Protein AF-A0A0H2R480-F1 (afdb_monomer)

Sequence (232 aa):
MHEMMCAPLFTSFLRMSTKYDFAAVRHDAVAYLAQVFPGQLDAFRERDGRDFFAGYSSKLGDDFRLLAAARLHGATFSLPALFYMCARRTPEEIATFGARFLSNEDVRIALEGRKAAASFIERLRLHPRAPGYANHTRKVQCVAPSCPNFSRGQTYLSCVYDASQKRALRGPLEQTMKSPTFVHQETEELKTYCPIHREDAIRQNADDAKAFWQALPSFFQLPDWKNLESGV

pLDDT: mean 78.43, std 19.52, range [37.53, 98.12]

Radius of gyration: 20.1 Å; Cα contacts (8 Å, |Δi|>4): 232; chains: 1; bounding box: 55×33×61 Å

Structure (mmCIF, N/CA/C/O backbone):
data_AF-A0A0H2R480-F1
#
_entry.id   AF-A0A0H2R480-F1
#
loop_
_atom_site.group_PDB
_atom_site.id
_atom_site.type_symbol
_atom_site.label_atom_id
_atom_site.label_alt_id
_atom_site.label_comp_id
_atom_site.label_asym_id
_atom_site.label_entity_id
_atom_site.label_seq_id
_atom_site.pdbx_PDB_ins_code
_atom_site.Cartn_x
_atom_site.Cartn_y
_atom_site.Cartn_z
_atom_site.occupancy
_atom_site.B_iso_or_equiv
_atom_site.auth_seq_id
_atom_site.auth_comp_id
_atom_site.auth_asym_id
_atom_site.auth_atom_id
_atom_site.pdbx_PDB_model_num
ATOM 1 N N . MET A 1 1 ? -28.983 -2.860 -6.116 1.00 45.19 1 MET A N 1
ATOM 2 C CA . MET A 1 1 ? -28.036 -1.734 -5.990 1.00 45.19 1 MET A CA 1
ATOM 3 C C . MET A 1 1 ? -27.772 -1.565 -4.504 1.00 45.19 1 MET A C 1
ATOM 5 O O . MET A 1 1 ? -28.647 -1.066 -3.814 1.00 45.19 1 MET A O 1
ATOM 9 N N . HIS A 1 2 ? -26.663 -2.096 -3.985 1.00 57.44 2 HIS A N 1
ATOM 10 C CA . HIS A 1 2 ? -26.243 -1.748 -2.626 1.00 57.44 2 HIS A CA 1
ATOM 11 C C . HIS A 1 2 ? -25.643 -0.345 -2.690 1.00 57.44 2 HIS A C 1
ATOM 13 O O . HIS A 1 2 ? -24.766 -0.092 -3.513 1.00 57.44 2 HIS A O 1
ATOM 19 N N . GLU A 1 3 ? -26.174 0.578 -1.893 1.00 72.69 3 GLU A N 1
ATOM 20 C CA . GLU A 1 3 ? -25.638 1.932 -1.792 1.00 72.69 3 GLU A CA 1
ATOM 21 C C . GLU A 1 3 ? -24.200 1.851 -1.268 1.00 72.69 3 GLU A C 1
ATOM 23 O O . GLU A 1 3 ? -23.928 1.229 -0.239 1.00 72.69 3 GLU A O 1
ATOM 28 N N . MET A 1 4 ? -23.256 2.409 -2.024 1.00 79.12 4 MET A N 1
ATOM 29 C CA . MET A 1 4 ? -21.841 2.333 -1.681 1.00 79.12 4 MET A CA 1
ATOM 30 C C . MET A 1 4 ? -21.571 3.221 -0.468 1.00 79.12 4 MET A C 1
ATOM 32 O O . MET A 1 4 ? -21.815 4.426 -0.485 1.00 79.12 4 MET A O 1
ATOM 36 N N . MET A 1 5 ? -21.027 2.640 0.592 1.00 85.38 5 MET A N 1
ATOM 37 C CA . MET A 1 5 ? -20.666 3.379 1.798 1.00 85.38 5 MET A CA 1
ATOM 38 C C . MET A 1 5 ? -19.427 4.245 1.539 1.00 85.38 5 MET A C 1
ATOM 40 O O . MET A 1 5 ? -18.493 3.796 0.888 1.00 85.38 5 MET A O 1
ATOM 44 N N . CYS A 1 6 ? -19.365 5.484 2.031 1.00 89.12 6 CYS A N 1
ATOM 45 C CA . CYS A 1 6 ? -18.139 6.287 1.931 1.00 89.12 6 CYS A CA 1
ATOM 46 C C . CYS A 1 6 ? -17.149 5.936 3.058 1.00 89.12 6 CYS A C 1
ATOM 48 O O . CYS A 1 6 ? -17.550 5.468 4.126 1.00 89.12 6 CYS A O 1
ATOM 50 N N . ALA A 1 7 ? -15.850 6.186 2.862 1.00 88.38 7 ALA A N 1
ATOM 51 C CA . ALA A 1 7 ? -14.825 5.838 3.855 1.00 88.38 7 ALA A CA 1
ATOM 52 C C . ALA A 1 7 ? -15.078 6.456 5.257 1.00 88.38 7 ALA A C 1
ATOM 54 O O . ALA A 1 7 ? -14.955 5.739 6.253 1.00 88.38 7 ALA A O 1
ATOM 55 N N . PRO A 1 8 ? -15.506 7.731 5.397 1.00 89.69 8 PRO A N 1
ATOM 56 C CA . PRO A 1 8 ? -15.881 8.288 6.701 1.00 89.69 8 PRO A CA 1
ATOM 57 C C . PRO A 1 8 ? -17.030 7.546 7.394 1.00 89.69 8 PRO A C 1
ATOM 59 O O . PRO A 1 8 ? -16.952 7.293 8.599 1.00 89.69 8 PRO A O 1
ATOM 62 N N . LEU A 1 9 ? -18.072 7.161 6.649 1.00 90.62 9 LEU A N 1
ATOM 63 C CA . LEU A 1 9 ? -19.180 6.374 7.193 1.00 90.62 9 LEU A CA 1
ATOM 64 C C . LEU A 1 9 ? -18.696 4.992 7.625 1.00 90.62 9 LEU A C 1
ATOM 66 O O . LEU A 1 9 ? -18.996 4.577 8.739 1.00 90.62 9 LEU A O 1
ATOM 70 N N . PHE A 1 10 ? -17.860 4.342 6.815 1.00 92.75 10 PHE A N 1
ATOM 71 C CA . PHE A 1 10 ? -17.275 3.045 7.143 1.00 92.75 10 PHE A CA 1
ATOM 72 C C . PHE A 1 10 ? -16.448 3.078 8.434 1.00 92.75 10 PHE A C 1
ATOM 74 O O . PHE A 1 10 ? -16.655 2.262 9.330 1.00 92.75 10 PHE A O 1
ATOM 81 N N . THR A 1 11 ? -15.559 4.066 8.589 1.00 92.44 11 THR A N 1
ATOM 82 C CA . THR A 1 11 ? -14.781 4.216 9.834 1.00 92.44 11 THR A CA 1
ATOM 83 C C . THR A 1 11 ? -15.667 4.514 11.048 1.00 92.44 11 THR A C 1
ATOM 85 O O . THR A 1 11 ? -15.410 4.007 12.141 1.00 92.44 11 THR A O 1
ATOM 88 N N . SER A 1 12 ? -16.740 5.292 10.868 1.00 92.56 12 SER A N 1
ATOM 89 C CA . SER A 1 12 ? -17.704 5.579 11.938 1.00 92.56 12 SER A CA 1
ATOM 90 C C . SER A 1 12 ? -18.477 4.323 12.334 1.00 92.56 12 SER A C 1
ATOM 92 O O . SER A 1 12 ? -18.646 4.053 13.521 1.00 92.56 12 SER A O 1
ATOM 94 N N . PHE A 1 13 ? -18.893 3.531 11.349 1.00 92.19 13 PHE A N 1
ATOM 95 C CA . PHE A 1 13 ? -19.589 2.265 11.533 1.00 92.19 13 PHE A CA 1
ATOM 96 C C . PHE A 1 13 ? -18.735 1.261 12.313 1.00 92.19 13 PHE A C 1
ATOM 98 O O . PHE A 1 13 ? -19.178 0.744 13.339 1.00 92.19 13 PHE A O 1
ATOM 105 N N . LEU A 1 14 ? -17.470 1.086 11.917 1.00 92.94 14 LEU A N 1
ATOM 106 C CA . LEU A 1 14 ? -16.496 0.275 12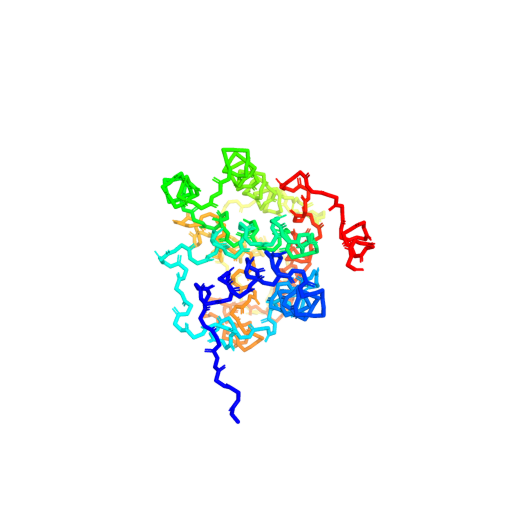.647 1.00 92.94 14 LEU A CA 1
ATOM 107 C C . LEU A 1 14 ? -16.331 0.746 14.101 1.00 92.94 14 LEU A C 1
ATOM 109 O O . LEU A 1 14 ? -16.493 -0.040 15.036 1.00 92.94 14 LEU A O 1
ATOM 113 N N . ARG A 1 15 ? -16.126 2.050 14.319 1.00 92.94 15 ARG A N 1
ATOM 114 C CA . ARG A 1 15 ? -15.991 2.617 15.669 1.00 92.94 15 ARG A CA 1
ATOM 115 C C . ARG A 1 15 ? -17.225 2.360 16.538 1.00 92.94 15 ARG A C 1
ATOM 117 O O . ARG A 1 15 ? -17.082 2.013 17.710 1.00 92.94 15 ARG A O 1
ATOM 124 N N . MET A 1 16 ? -18.423 2.526 15.981 1.00 94.31 16 MET A N 1
ATOM 125 C CA . MET A 1 16 ? -19.680 2.263 16.685 1.00 94.31 16 MET A CA 1
ATOM 126 C C . MET A 1 16 ? -19.825 0.773 17.002 1.00 94.31 16 MET A C 1
ATOM 128 O O . MET A 1 16 ? -20.096 0.421 18.145 1.00 94.31 16 MET A O 1
ATOM 132 N N . SER A 1 17 ? -19.556 -0.112 16.044 1.00 95.38 17 SER A N 1
ATOM 133 C CA . SER A 1 17 ? -19.622 -1.561 16.268 1.00 95.38 17 SER A CA 1
ATOM 134 C C . SER A 1 17 ? -18.627 -2.063 17.326 1.00 95.38 17 SER A C 1
ATOM 136 O O . SER A 1 17 ? -18.921 -3.017 18.040 1.00 95.38 17 SER A O 1
ATOM 138 N N . THR A 1 18 ? -17.482 -1.398 17.518 1.00 92.94 18 THR A N 1
ATOM 139 C CA . THR A 1 18 ? -16.611 -1.642 18.682 1.00 92.94 18 THR A CA 1
ATOM 140 C C . THR A 1 18 ? -17.190 -1.066 19.965 1.00 92.94 18 THR A C 1
ATOM 142 O O . THR A 1 18 ? -17.230 -1.767 20.970 1.00 92.94 18 THR A O 1
ATOM 145 N N . LYS A 1 19 ? -17.665 0.184 19.949 1.00 94.69 19 LYS A N 1
ATOM 146 C CA . LYS A 1 19 ? -18.195 0.851 21.148 1.00 94.69 19 LYS A CA 1
ATOM 147 C C . LYS A 1 19 ? -19.392 0.114 21.765 1.00 94.69 19 LYS A C 1
ATOM 149 O O . LYS A 1 19 ? -19.506 0.090 22.984 1.00 94.69 19 LYS A O 1
ATOM 154 N N . TYR A 1 20 ? -20.274 -0.443 20.937 1.00 96.88 20 TYR A N 1
ATOM 155 C CA . TYR A 1 20 ? -21.497 -1.138 21.367 1.00 96.88 20 TYR A CA 1
ATOM 156 C C . TYR A 1 20 ? -21.377 -2.668 21.332 1.00 96.88 20 TYR A C 1
ATOM 158 O O . TYR A 1 20 ? -22.376 -3.365 21.449 1.00 96.88 20 TYR A O 1
ATOM 166 N N . ASP A 1 21 ? -20.161 -3.176 21.147 1.00 95.06 21 ASP A N 1
ATOM 167 C CA . ASP A 1 21 ? -19.836 -4.597 21.043 1.00 95.06 21 ASP A CA 1
ATOM 168 C C . ASP A 1 21 ? -20.667 -5.420 20.032 1.00 95.06 21 ASP A C 1
ATOM 170 O O . ASP A 1 21 ? -21.058 -6.562 20.260 1.00 95.06 21 ASP A O 1
ATOM 174 N N . PHE A 1 22 ? -20.899 -4.863 18.846 1.00 96.69 22 PHE A N 1
ATOM 175 C CA . PHE A 1 22 ? -21.514 -5.591 17.737 1.00 96.69 22 PHE A CA 1
ATOM 176 C C . PHE A 1 22 ? -20.465 -6.398 16.965 1.00 96.69 22 PHE A C 1
ATOM 178 O O . PHE A 1 22 ? -19.993 -5.987 15.904 1.00 96.69 22 PHE A O 1
ATOM 185 N N . ALA A 1 23 ? -20.090 -7.557 17.510 1.00 94.75 23 ALA A N 1
ATOM 186 C CA . ALA A 1 23 ? -19.038 -8.414 16.958 1.00 94.75 23 ALA A CA 1
ATOM 187 C C . ALA A 1 23 ? -19.285 -8.846 15.501 1.00 94.75 23 ALA A C 1
ATOM 189 O O . ALA A 1 23 ? -18.372 -8.736 14.686 1.00 94.75 23 ALA A O 1
ATOM 190 N N . ALA A 1 24 ? -20.511 -9.254 15.154 1.00 94.81 24 ALA A N 1
ATOM 191 C CA . ALA A 1 24 ? -20.865 -9.644 13.783 1.00 94.81 24 ALA A CA 1
ATOM 192 C C . ALA A 1 24 ? -20.625 -8.500 12.783 1.00 94.81 24 ALA A C 1
ATOM 194 O O . ALA A 1 24 ? -20.010 -8.681 11.741 1.00 94.81 24 ALA A O 1
ATOM 195 N N . VAL A 1 25 ? -21.011 -7.283 13.167 1.00 92.94 25 VAL A N 1
ATOM 196 C CA . VAL A 1 25 ? -20.835 -6.085 12.344 1.00 92.94 25 VAL A CA 1
ATOM 197 C C . VAL A 1 25 ? -19.356 -5.743 12.144 1.00 92.94 25 VAL A C 1
ATOM 199 O O . VAL A 1 25 ? -18.944 -5.383 11.040 1.00 92.94 25 VAL A O 1
ATOM 202 N N . ARG A 1 26 ? -18.540 -5.865 13.201 1.00 94.31 26 ARG A N 1
ATOM 203 C CA . ARG A 1 26 ? -17.084 -5.687 13.090 1.00 94.31 26 ARG A CA 1
ATOM 204 C C . ARG A 1 26 ? -16.473 -6.705 12.146 1.00 94.31 26 ARG A C 1
ATOM 206 O O . ARG A 1 26 ? -15.671 -6.321 11.302 1.00 94.31 26 ARG A O 1
ATOM 213 N N . HIS A 1 27 ? -16.848 -7.971 12.299 1.00 93.94 27 HIS A N 1
ATOM 214 C CA . HIS A 1 27 ? -16.364 -9.057 11.460 1.00 93.94 27 HIS A CA 1
ATOM 215 C C . HIS A 1 27 ? -16.679 -8.787 9.983 1.00 93.94 27 HIS A C 1
ATOM 217 O O . HIS A 1 27 ? -15.772 -8.813 9.156 1.00 93.94 27 HIS A O 1
ATOM 223 N N . ASP A 1 28 ? -17.917 -8.408 9.661 1.00 93.62 28 ASP A N 1
ATOM 224 C CA . ASP A 1 28 ? -18.322 -8.097 8.285 1.00 93.62 28 ASP A CA 1
ATOM 225 C C . ASP A 1 28 ? -17.557 -6.899 7.711 1.00 93.62 28 ASP A C 1
ATOM 227 O O . ASP A 1 28 ? -17.142 -6.907 6.553 1.00 93.62 28 ASP A O 1
ATOM 231 N N . ALA A 1 29 ? -17.308 -5.872 8.525 1.00 92.56 29 ALA A N 1
ATOM 232 C CA . ALA A 1 29 ? -16.524 -4.718 8.107 1.00 92.56 29 ALA A CA 1
ATOM 233 C C . ALA A 1 29 ? -15.034 -5.059 7.894 1.00 92.56 29 ALA A C 1
ATOM 235 O O . ALA A 1 29 ? -14.428 -4.584 6.933 1.00 92.56 29 ALA A O 1
ATOM 236 N N . VAL A 1 30 ? -14.435 -5.897 8.744 1.00 93.56 30 VAL A N 1
ATOM 237 C CA . VAL A 1 30 ? -13.059 -6.392 8.558 1.00 93.56 30 VAL A CA 1
ATOM 238 C C . VAL A 1 30 ? -12.964 -7.265 7.305 1.00 93.56 30 VAL A C 1
ATOM 240 O O . VAL A 1 30 ? -12.063 -7.062 6.491 1.00 93.56 30 VAL A O 1
ATOM 243 N N . ALA A 1 31 ? -13.924 -8.168 7.094 1.00 92.75 31 ALA A N 1
ATOM 244 C CA . ALA A 1 31 ? -14.013 -8.981 5.885 1.00 92.75 31 ALA A CA 1
ATOM 245 C C . ALA A 1 31 ? -14.163 -8.107 4.630 1.00 92.75 31 ALA A C 1
ATOM 247 O O . ALA A 1 31 ? -13.497 -8.350 3.622 1.00 92.75 31 ALA A O 1
ATOM 248 N N . TYR A 1 32 ? -14.962 -7.037 4.704 1.00 92.31 32 TYR A N 1
ATOM 249 C CA . TYR A 1 32 ? -15.070 -6.056 3.629 1.00 92.31 32 TYR A CA 1
ATOM 250 C C . TYR A 1 32 ? -13.720 -5.391 3.336 1.00 92.31 32 TYR A C 1
ATOM 252 O O . TYR A 1 32 ? -13.291 -5.362 2.186 1.00 92.31 32 TYR A O 1
ATOM 260 N N . LEU A 1 33 ? -12.986 -4.927 4.355 1.00 92.88 33 LEU A N 1
ATOM 261 C CA . LEU A 1 33 ? -11.634 -4.386 4.157 1.00 92.88 33 LEU A CA 1
ATOM 262 C C . LEU A 1 33 ? -10.684 -5.394 3.509 1.00 92.88 33 LEU A C 1
ATOM 264 O O . LEU A 1 33 ? -9.902 -4.990 2.654 1.00 92.88 33 LEU A O 1
ATOM 268 N N . ALA A 1 34 ? -10.756 -6.676 3.870 1.00 92.94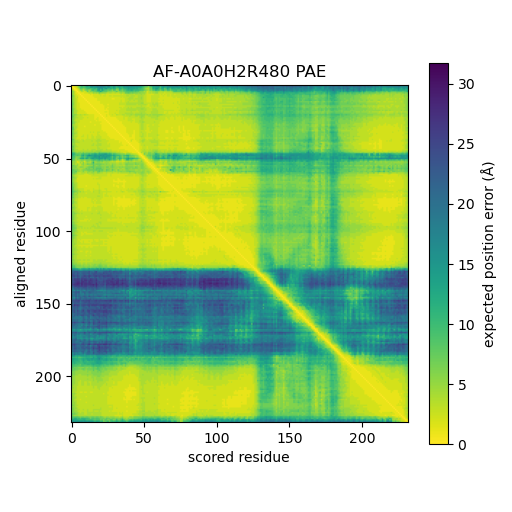 34 ALA A N 1
ATOM 269 C CA . ALA A 1 34 ? -9.933 -7.722 3.267 1.00 92.94 34 ALA A CA 1
ATOM 270 C C . ALA A 1 34 ? -10.268 -7.952 1.784 1.00 92.94 34 ALA A C 1
ATOM 272 O O . ALA A 1 34 ? -9.364 -8.198 0.989 1.00 92.94 34 ALA A O 1
ATOM 273 N N . GLN A 1 35 ? -11.536 -7.807 1.389 1.00 91.56 35 GLN A N 1
ATOM 274 C CA . GLN A 1 35 ? -11.941 -7.840 -0.021 1.00 91.56 35 GLN A CA 1
ATOM 275 C C . GLN A 1 35 ? -11.439 -6.612 -0.783 1.00 91.56 35 GLN A C 1
ATOM 277 O O . GLN A 1 35 ? -10.957 -6.735 -1.908 1.00 91.56 35 GLN A O 1
ATOM 282 N N . VAL A 1 36 ? -11.515 -5.424 -0.171 1.00 91.31 36 VAL A N 1
ATOM 283 C CA . VAL A 1 36 ? -11.017 -4.193 -0.796 1.00 91.31 36 VAL A CA 1
ATOM 284 C C . VAL A 1 36 ? -9.492 -4.203 -0.869 1.00 91.31 36 VAL A C 1
ATOM 286 O O . VAL A 1 36 ? -8.926 -3.784 -1.869 1.00 91.31 36 VAL A O 1
ATOM 289 N N . PHE A 1 37 ? -8.797 -4.656 0.168 1.00 93.31 37 PHE A N 1
ATOM 290 C CA . PHE A 1 37 ? -7.338 -4.656 0.287 1.00 93.31 37 PHE A CA 1
ATOM 291 C C . PHE A 1 37 ? -6.831 -6.087 0.515 1.00 93.31 37 PHE A C 1
ATOM 293 O O . PHE A 1 37 ? -6.392 -6.406 1.625 1.00 93.31 37 PHE A O 1
ATOM 300 N N . PRO A 1 38 ? -6.900 -6.947 -0.517 1.00 94.00 38 PRO A N 1
ATOM 301 C CA . PRO A 1 38 ? -6.508 -8.346 -0.401 1.00 94.00 38 PRO A CA 1
ATOM 302 C C . PRO A 1 38 ? -4.990 -8.489 -0.314 1.00 94.00 38 PRO A C 1
ATOM 304 O O . PRO A 1 38 ? -4.248 -7.647 -0.817 1.00 94.00 38 PRO A O 1
ATOM 307 N N . GLY A 1 39 ? -4.521 -9.593 0.269 1.00 93.75 39 GLY A N 1
ATOM 308 C CA . GLY A 1 39 ? -3.100 -9.948 0.308 1.00 93.75 39 GLY A CA 1
ATOM 309 C C . GLY A 1 39 ? -2.575 -10.619 -0.963 1.00 93.75 39 GLY A C 1
ATOM 310 O O . GLY A 1 39 ? -1.370 -10.819 -1.097 1.00 93.75 39 GLY A O 1
ATOM 311 N N . GLN A 1 40 ? -3.439 -10.932 -1.931 1.00 94.50 40 GLN A N 1
ATOM 312 C CA . GLN A 1 40 ? -3.049 -11.483 -3.231 1.00 94.50 40 GLN A CA 1
ATOM 313 C C . GLN A 1 40 ? -2.940 -10.369 -4.277 1.00 94.50 40 GLN A C 1
ATOM 315 O O . GLN A 1 40 ? -3.841 -9.541 -4.407 1.00 94.50 40 GLN A O 1
ATOM 320 N N . LEU A 1 41 ? -1.847 -10.370 -5.048 1.00 92.69 41 LEU A N 1
ATOM 321 C CA . LEU A 1 41 ? -1.567 -9.334 -6.047 1.00 92.69 41 LEU A CA 1
ATOM 322 C C . LEU A 1 41 ? -2.651 -9.250 -7.128 1.00 92.69 41 LEU A C 1
ATOM 324 O O . LEU A 1 41 ? -3.053 -8.151 -7.501 1.00 92.69 41 LEU A O 1
ATOM 328 N N . ASP A 1 42 ? -3.118 -10.390 -7.632 1.00 91.12 42 ASP A N 1
ATOM 329 C CA . ASP A 1 42 ? -4.084 -10.411 -8.732 1.00 91.12 42 ASP A CA 1
ATOM 330 C C . ASP A 1 42 ? -5.456 -9.912 -8.267 1.00 91.12 42 ASP A C 1
ATOM 332 O O . ASP A 1 42 ? -5.992 -8.983 -8.864 1.00 91.12 42 ASP A O 1
ATOM 336 N N . ALA A 1 43 ? -5.931 -10.363 -7.100 1.00 92.12 43 ALA A N 1
ATOM 337 C CA . ALA A 1 43 ? -7.126 -9.802 -6.464 1.00 92.12 43 ALA A CA 1
ATOM 338 C C . ALA A 1 43 ? -6.994 -8.283 -6.222 1.00 92.12 43 ALA A C 1
ATOM 340 O O . ALA A 1 43 ? -7.933 -7.517 -6.435 1.00 92.12 43 ALA A O 1
ATOM 341 N N . PHE A 1 44 ? -5.805 -7.812 -5.828 1.00 91.25 44 PHE A N 1
ATOM 342 C CA . PHE A 1 44 ? -5.545 -6.384 -5.633 1.00 91.25 44 PHE A CA 1
ATOM 343 C C . PHE A 1 44 ? -5.542 -5.576 -6.941 1.00 91.25 44 PHE A C 1
ATOM 345 O O . PHE A 1 44 ? -5.769 -4.364 -6.904 1.00 91.25 44 PHE A O 1
ATOM 352 N N . ARG A 1 45 ? -5.262 -6.210 -8.084 1.00 85.56 45 ARG A N 1
ATOM 353 C CA . ARG A 1 45 ? -5.297 -5.593 -9.422 1.00 85.56 45 ARG A CA 1
ATOM 354 C C . ARG A 1 45 ? -6.691 -5.602 -10.032 1.00 85.56 45 ARG A C 1
ATOM 356 O O . ARG A 1 45 ? -7.052 -4.640 -10.701 1.00 85.56 45 ARG A O 1
ATOM 363 N N . GLU A 1 46 ? -7.437 -6.680 -9.826 1.00 85.56 46 GLU A N 1
ATOM 364 C CA . GLU A 1 46 ? -8.786 -6.871 -10.367 1.00 85.56 46 GLU A CA 1
ATOM 365 C C . GLU A 1 46 ? -9.824 -5.980 -9.684 1.00 85.56 46 GLU A C 1
ATOM 367 O O . GLU A 1 46 ? -10.872 -5.688 -10.258 1.00 85.56 46 GLU A O 1
ATOM 372 N N . ARG A 1 47 ? -9.522 -5.497 -8.477 1.00 84.38 47 ARG A N 1
ATOM 373 C CA . ARG A 1 47 ? -10.394 -4.586 -7.741 1.00 84.38 47 ARG A CA 1
ATOM 374 C C . ARG A 1 47 ? -10.566 -3.257 -8.506 1.00 84.38 47 ARG A C 1
ATOM 376 O O . ARG A 1 47 ? -9.589 -2.549 -8.766 1.00 84.38 47 ARG A O 1
ATOM 383 N N . ASP A 1 48 ? -11.800 -2.850 -8.814 1.00 69.38 48 ASP A N 1
ATOM 384 C CA . ASP A 1 48 ? -12.042 -1.478 -9.281 1.00 69.38 48 ASP A CA 1
ATOM 385 C C . ASP A 1 48 ? -12.003 -0.538 -8.072 1.00 69.38 48 ASP A C 1
ATOM 387 O O . ASP A 1 48 ? -12.926 -0.468 -7.266 1.00 69.38 48 ASP A O 1
ATOM 391 N N . GLY A 1 49 ? -10.902 0.199 -7.917 1.00 63.03 49 GLY A N 1
ATOM 392 C CA . GLY A 1 49 ? -10.715 1.121 -6.794 1.00 63.03 49 GLY A CA 1
ATOM 393 C C . GLY A 1 49 ? -11.788 2.215 -6.672 1.00 63.03 49 GLY A C 1
ATOM 394 O 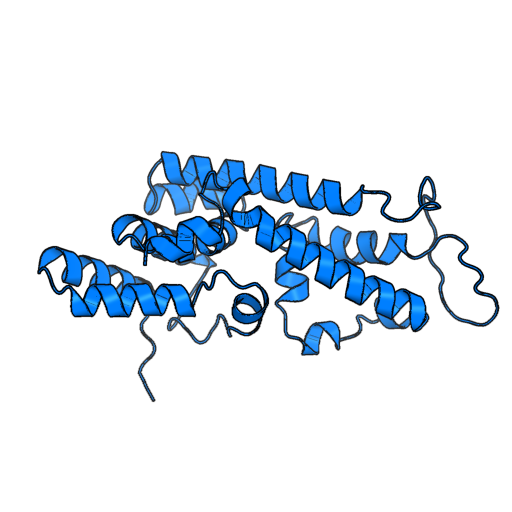O . GLY A 1 49 ? -11.845 2.870 -5.632 1.00 63.03 49 GLY A O 1
ATOM 395 N N . ARG A 1 50 ? -12.622 2.436 -7.699 1.00 63.53 50 ARG A N 1
ATOM 396 C CA . ARG A 1 50 ? -13.756 3.374 -7.650 1.00 63.53 50 ARG A CA 1
ATOM 397 C C . ARG A 1 50 ? -15.033 2.746 -7.094 1.00 63.53 50 ARG A C 1
ATOM 399 O O . ARG A 1 50 ? -15.916 3.502 -6.698 1.00 63.53 50 ARG A O 1
ATOM 406 N N . ASP A 1 51 ? -15.083 1.420 -6.978 1.00 66.81 51 ASP A N 1
ATOM 407 C CA . ASP A 1 51 ? -16.316 0.682 -6.697 1.00 66.81 51 ASP A CA 1
ATOM 408 C C . ASP A 1 51 ? -16.494 0.285 -5.218 1.00 66.81 51 ASP A C 1
ATOM 410 O O . ASP A 1 51 ? -17.515 -0.285 -4.839 1.00 66.81 51 ASP A O 1
ATOM 414 N N . PHE A 1 52 ? -15.547 0.622 -4.339 1.00 76.12 52 PHE A N 1
ATOM 415 C CA . PHE A 1 52 ? -15.617 0.178 -2.937 1.00 76.12 52 PHE A CA 1
ATOM 416 C C . PHE A 1 52 ? -16.101 1.234 -1.954 1.00 76.12 52 PHE A C 1
ATOM 418 O O . PHE A 1 52 ? -16.755 0.901 -0.968 1.00 76.12 52 PHE A O 1
ATOM 425 N N . PHE A 1 53 ? -15.789 2.508 -2.186 1.00 82.75 53 PHE A N 1
ATOM 426 C CA . PHE A 1 53 ? -16.299 3.566 -1.325 1.00 82.75 53 PHE A CA 1
ATOM 427 C C . PHE A 1 53 ? -16.819 4.735 -2.152 1.00 82.75 53 PHE A C 1
ATOM 429 O O . PHE A 1 53 ? -16.085 5.312 -2.958 1.00 82.75 53 PHE A O 1
ATOM 436 N N . ALA A 1 54 ? -18.079 5.117 -1.924 1.00 84.25 54 ALA A N 1
ATOM 437 C CA . ALA A 1 54 ? -18.668 6.276 -2.585 1.00 84.25 54 ALA A CA 1
ATOM 438 C C . ALA A 1 54 ? -17.828 7.524 -2.301 1.00 84.25 54 ALA A C 1
ATOM 440 O O . ALA A 1 54 ? -17.545 7.851 -1.146 1.00 84.25 54 ALA A O 1
ATOM 441 N N . GLY A 1 55 ? -17.420 8.218 -3.364 1.00 83.12 55 GLY A N 1
ATOM 442 C CA . GLY A 1 55 ? -16.608 9.426 -3.247 1.00 83.12 55 GLY A CA 1
ATOM 443 C C . GLY A 1 55 ? -15.207 9.189 -2.679 1.00 83.12 55 GLY A C 1
ATOM 444 O O . GLY A 1 55 ? -14.597 10.154 -2.218 1.00 83.12 55 GLY A O 1
ATOM 445 N N . TYR A 1 56 ? -14.699 7.947 -2.711 1.00 85.38 56 TYR A N 1
ATOM 446 C CA . TYR A 1 56 ? -13.333 7.626 -2.301 1.00 85.38 56 TYR A CA 1
ATOM 447 C C . TYR A 1 56 ? -12.349 8.600 -2.937 1.00 85.38 56 TYR A C 1
ATOM 449 O O . TYR A 1 56 ? -12.170 8.648 -4.159 1.00 85.38 56 TYR A O 1
ATOM 457 N N . SER A 1 57 ? -11.698 9.390 -2.090 1.00 83.81 57 SER A N 1
ATOM 458 C CA . SER A 1 57 ? -10.747 10.380 -2.541 1.00 83.81 57 SER A CA 1
ATOM 459 C C . SER A 1 57 ? -9.468 10.229 -1.764 1.00 83.81 57 SER A C 1
ATOM 461 O O . SER A 1 57 ? -9.251 10.736 -0.665 1.00 83.81 57 SER A O 1
ATOM 463 N N . SER A 1 58 ? -8.543 9.593 -2.451 1.00 78.94 58 SER A N 1
ATOM 464 C CA . SER A 1 58 ? -7.169 9.459 -2.027 1.00 78.94 58 SER A CA 1
ATOM 465 C C . SER A 1 58 ? -6.535 10.853 -1.743 1.00 78.94 58 SER A C 1
ATOM 467 O O . SER A 1 58 ? -5.715 11.002 -0.841 1.00 78.94 58 SER A O 1
ATOM 469 N N . LYS A 1 59 ? -6.989 11.925 -2.421 1.00 82.19 59 LYS A N 1
ATOM 470 C CA . LYS A 1 59 ? -6.582 13.325 -2.154 1.00 82.19 59 LYS A CA 1
ATOM 471 C C . LYS A 1 59 ? -7.091 13.886 -0.818 1.00 82.19 59 LYS A C 1
ATOM 473 O O . LYS A 1 59 ? -6.504 14.832 -0.310 1.00 82.19 59 LYS A O 1
ATOM 478 N N . LEU A 1 60 ? -8.179 13.341 -0.275 1.00 85.00 60 LEU A N 1
ATOM 479 C CA . LEU A 1 60 ? -8.764 13.759 1.006 1.00 85.00 60 LEU A CA 1
ATOM 480 C C . LEU A 1 60 ? -8.203 12.974 2.202 1.00 85.00 60 LEU A C 1
ATOM 482 O O . LEU A 1 60 ? -8.626 13.196 3.337 1.00 85.00 60 LEU A O 1
ATOM 486 N N . GLY A 1 61 ? -7.246 12.074 1.959 1.00 89.75 61 GLY A N 1
ATOM 487 C CA . GLY A 1 61 ? -6.614 11.269 2.997 1.00 89.75 61 GLY A CA 1
ATOM 488 C C . GLY A 1 61 ? -7.433 10.052 3.434 1.00 89.75 61 GLY A C 1
ATOM 489 O O . GLY A 1 61 ? -7.199 9.535 4.524 1.00 89.75 61 GLY A O 1
ATOM 490 N N . ASP A 1 62 ? -8.370 9.573 2.608 1.00 92.69 62 ASP A N 1
ATOM 491 C CA . ASP A 1 62 ? -9.174 8.385 2.934 1.00 92.69 62 ASP A CA 1
ATOM 492 C C . ASP A 1 62 ? -8.311 7.127 3.130 1.00 92.69 62 ASP A C 1
ATOM 494 O O . ASP A 1 62 ? -8.621 6.317 3.998 1.00 92.69 62 ASP A O 1
ATOM 498 N N . ASP A 1 63 ? -7.179 7.017 2.426 1.00 93.50 63 ASP A N 1
ATOM 499 C CA . ASP A 1 63 ? -6.176 5.957 2.631 1.00 93.50 63 ASP A CA 1
ATOM 500 C C . ASP A 1 63 ? -5.723 5.874 4.100 1.00 93.50 63 ASP A C 1
ATOM 502 O O . ASP A 1 63 ? -5.711 4.803 4.706 1.00 93.50 63 ASP A O 1
ATOM 506 N N . PHE A 1 64 ? -5.419 7.029 4.698 1.00 96.00 64 PHE A N 1
ATOM 507 C CA . PHE A 1 64 ? -4.946 7.132 6.078 1.00 96.00 64 PHE A CA 1
ATOM 508 C C . PHE A 1 64 ? -6.058 6.825 7.083 1.00 96.00 64 PHE A C 1
ATOM 510 O O . PHE A 1 64 ? -5.803 6.193 8.104 1.00 96.00 64 PHE A O 1
ATOM 517 N N . ARG A 1 65 ? -7.302 7.228 6.789 1.00 95.31 65 ARG A N 1
ATOM 518 C CA . ARG A 1 65 ? -8.473 6.892 7.618 1.00 95.31 65 ARG A CA 1
ATOM 519 C C . ARG A 1 65 ? -8.746 5.394 7.630 1.00 95.31 65 ARG A C 1
ATOM 521 O O . ARG A 1 65 ? -8.992 4.830 8.692 1.00 95.31 65 ARG A O 1
ATOM 528 N N . LEU A 1 66 ? -8.703 4.761 6.459 1.00 95.31 66 LEU A N 1
ATOM 529 C CA . LEU A 1 66 ? -8.903 3.320 6.323 1.00 95.31 66 LEU A CA 1
ATOM 530 C C . LEU A 1 66 ? -7.773 2.546 7.006 1.00 95.31 66 LEU A C 1
ATOM 532 O O . LEU A 1 66 ? -8.054 1.580 7.708 1.00 95.31 66 LEU A O 1
ATOM 536 N N . LEU A 1 67 ? -6.523 3.009 6.891 1.00 97.19 67 LEU A N 1
ATOM 537 C CA . LEU A 1 67 ? -5.391 2.441 7.626 1.00 97.19 67 LEU A CA 1
ATOM 538 C C . LEU A 1 67 ? -5.575 2.553 9.149 1.00 97.19 67 LEU A C 1
ATOM 540 O O . LEU A 1 67 ? -5.391 1.564 9.858 1.00 97.19 67 LEU A O 1
ATOM 544 N N . ALA A 1 68 ? -5.983 3.721 9.650 1.00 96.81 68 ALA A N 1
ATOM 545 C CA . ALA A 1 68 ? -6.261 3.922 11.072 1.00 96.81 68 ALA A CA 1
ATOM 546 C C . ALA A 1 68 ? -7.358 2.974 11.580 1.00 96.81 68 ALA A C 1
ATOM 548 O O . ALA A 1 68 ? -7.207 2.343 12.625 1.00 96.81 68 ALA A O 1
ATOM 549 N N . ALA A 1 69 ? -8.446 2.836 10.816 1.00 95.31 69 ALA A N 1
ATOM 550 C CA . ALA A 1 69 ? -9.532 1.922 11.146 1.00 95.31 69 ALA A CA 1
ATOM 551 C C . ALA A 1 69 ? -9.068 0.457 11.119 1.00 95.31 69 ALA A C 1
ATOM 553 O O . ALA A 1 69 ? -9.329 -0.282 12.064 1.00 95.31 69 ALA A O 1
ATOM 554 N N . ALA A 1 70 ? -8.316 0.044 10.098 1.00 95.81 70 ALA A N 1
ATOM 555 C CA . ALA A 1 70 ? -7.779 -1.310 10.015 1.00 95.81 70 ALA A CA 1
ATOM 556 C C . ALA A 1 70 ? -6.888 -1.655 11.221 1.00 95.81 70 ALA A C 1
ATOM 558 O O . ALA A 1 70 ? -7.034 -2.729 11.802 1.00 95.81 70 ALA A O 1
ATOM 559 N N . ARG A 1 71 ? -6.020 -0.725 11.651 1.00 95.75 71 ARG A N 1
ATOM 560 C CA . ARG A 1 71 ? -5.179 -0.880 12.852 1.00 95.75 71 ARG A CA 1
ATOM 561 C C . ARG A 1 71 ? -6.013 -1.016 14.121 1.00 95.75 71 ARG A C 1
ATOM 563 O O . ARG A 1 71 ? -5.760 -1.915 14.915 1.00 95.75 71 ARG A O 1
ATOM 570 N N . LEU A 1 72 ? -7.002 -0.141 14.298 1.00 94.50 72 LEU A N 1
ATOM 571 C CA . LEU A 1 72 ? -7.844 -0.115 15.494 1.00 94.50 72 LEU A CA 1
ATOM 572 C C . LEU A 1 72 ? -8.699 -1.380 15.643 1.00 94.50 72 LEU A C 1
ATOM 574 O O . LEU A 1 72 ? -8.961 -1.815 16.761 1.00 94.50 72 LEU A O 1
ATOM 578 N N . HIS A 1 73 ? -9.136 -1.956 14.524 1.00 93.50 73 HIS A N 1
ATOM 579 C CA . HIS A 1 73 ? -10.089 -3.065 14.501 1.00 93.50 73 HIS A CA 1
ATOM 580 C C . HIS A 1 73 ? -9.459 -4.415 14.143 1.00 93.50 73 HIS A C 1
ATOM 582 O O . HIS A 1 73 ? -10.185 -5.371 13.899 1.00 93.50 73 HIS A O 1
ATOM 588 N N . GLY A 1 74 ? -8.126 -4.508 14.128 1.00 91.88 74 GLY A N 1
ATOM 589 C CA . GLY A 1 74 ? -7.428 -5.778 13.929 1.00 91.88 74 GLY A CA 1
ATOM 590 C C . GLY A 1 74 ? -7.536 -6.351 12.514 1.00 91.88 74 GLY A C 1
ATOM 591 O O . GLY A 1 74 ? -7.328 -7.543 12.340 1.00 91.88 74 GLY A O 1
ATOM 592 N N . ALA A 1 75 ? -7.804 -5.531 11.492 1.00 94.25 75 ALA A N 1
ATOM 593 C CA . ALA A 1 75 ? -7.775 -5.959 10.088 1.00 94.25 75 ALA A CA 1
ATOM 594 C C . ALA A 1 75 ? -6.322 -6.084 9.586 1.00 94.25 75 ALA A C 1
ATOM 596 O O . ALA A 1 75 ? -5.891 -5.381 8.666 1.00 94.25 75 ALA A O 1
ATOM 597 N N . THR A 1 76 ? -5.538 -6.938 10.247 1.00 95.44 76 THR A N 1
ATOM 598 C CA . THR A 1 76 ? -4.083 -7.075 10.077 1.00 95.44 76 THR A CA 1
ATOM 599 C C . THR A 1 76 ? -3.702 -7.460 8.652 1.00 95.44 76 THR A C 1
ATOM 601 O O . THR A 1 76 ? -2.761 -6.892 8.098 1.00 95.44 76 THR A O 1
ATOM 604 N N . PHE A 1 77 ? -4.481 -8.342 8.022 1.00 95.31 77 PHE A N 1
ATOM 605 C CA . PHE A 1 77 ? -4.274 -8.790 6.645 1.00 95.31 77 PHE A CA 1
ATOM 606 C C . PHE A 1 77 ? -4.298 -7.651 5.614 1.00 95.31 77 PHE A C 1
ATOM 608 O O . PHE A 1 77 ? -3.522 -7.659 4.662 1.00 95.31 77 PHE A O 1
ATOM 615 N N . SER A 1 78 ? -5.111 -6.613 5.830 1.00 96.06 78 SER A N 1
ATOM 616 C CA . SER A 1 78 ? -5.197 -5.456 4.928 1.00 96.06 78 SER A CA 1
ATOM 617 C C . SER A 1 78 ? -4.082 -4.425 5.135 1.00 96.06 78 SER A C 1
ATOM 619 O O . SER A 1 78 ? -3.918 -3.522 4.307 1.00 96.06 78 SER A O 1
ATOM 621 N N . LEU A 1 79 ? -3.313 -4.519 6.228 1.00 97.31 79 LEU A N 1
ATOM 622 C CA . LEU A 1 79 ? -2.344 -3.489 6.609 1.00 97.31 79 LEU A CA 1
ATOM 623 C C . LEU A 1 79 ? -1.238 -3.266 5.571 1.00 97.31 79 LEU A C 1
ATOM 625 O O . LEU A 1 79 ? -1.018 -2.099 5.247 1.00 97.31 79 LEU A O 1
ATOM 629 N N . PRO A 1 80 ? -0.559 -4.285 5.001 1.00 97.62 80 PRO A N 1
ATOM 630 C CA . PRO A 1 80 ? 0.522 -4.029 4.046 1.00 97.62 80 PRO A CA 1
ATOM 631 C C . PRO A 1 80 ? 0.036 -3.260 2.813 1.00 97.62 80 PRO A C 1
ATOM 633 O O . PRO A 1 80 ? 0.678 -2.309 2.365 1.00 97.62 80 PRO A O 1
ATOM 636 N N . ALA A 1 81 ? -1.139 -3.628 2.299 1.00 95.94 81 ALA A N 1
ATOM 637 C CA . ALA A 1 81 ? -1.770 -2.964 1.169 1.00 95.94 81 ALA A CA 1
ATOM 638 C C . ALA A 1 81 ? -2.186 -1.521 1.510 1.00 95.94 81 ALA A C 1
ATOM 640 O O . ALA A 1 81 ? -1.924 -0.606 0.730 1.00 95.94 81 ALA A O 1
ATOM 641 N N . LEU A 1 82 ? -2.783 -1.285 2.682 1.00 96.12 82 LEU A N 1
ATOM 642 C CA . LEU A 1 82 ? -3.164 0.057 3.142 1.00 96.12 82 LEU A CA 1
ATOM 643 C C . LEU A 1 82 ? -1.947 0.958 3.396 1.00 96.12 82 LEU A C 1
ATOM 645 O O . LEU A 1 82 ? -1.923 2.103 2.942 1.00 96.12 82 LEU A O 1
ATOM 649 N N . PHE A 1 83 ? -0.903 0.440 4.044 1.00 97.62 83 PHE A N 1
ATOM 650 C CA . PHE A 1 83 ? 0.361 1.155 4.209 1.00 97.62 83 PHE A CA 1
ATOM 651 C C . PHE A 1 83 ? 0.994 1.490 2.862 1.00 97.62 83 PHE A C 1
ATOM 653 O O . PHE A 1 83 ? 1.449 2.616 2.677 1.00 97.62 83 PHE A O 1
ATOM 660 N N . TYR A 1 84 ? 0.963 0.570 1.895 1.00 95.62 84 TYR A N 1
ATOM 661 C CA . TYR A 1 84 ? 1.413 0.850 0.536 1.00 95.62 84 TYR A CA 1
ATOM 662 C C . TYR A 1 84 ? 0.618 1.988 -0.118 1.00 95.62 84 TYR A C 1
ATOM 664 O O . TYR A 1 84 ? 1.210 2.893 -0.713 1.00 95.62 84 TYR A O 1
ATOM 672 N N . MET A 1 85 ? -0.710 2.002 0.037 1.00 93.12 85 MET A N 1
ATOM 673 C CA . MET A 1 85 ? -1.562 3.081 -0.476 1.00 93.12 85 MET A CA 1
ATOM 674 C C . MET A 1 85 ? -1.191 4.443 0.124 1.00 93.12 85 MET A C 1
ATOM 676 O O . MET A 1 85 ? -1.032 5.412 -0.622 1.00 93.12 85 MET A O 1
ATOM 680 N N . CYS A 1 86 ? -0.956 4.504 1.437 1.00 95.19 86 CYS A N 1
ATOM 681 C CA . CYS A 1 86 ? -0.453 5.699 2.118 1.00 95.19 86 CYS A CA 1
ATOM 682 C C . CYS A 1 86 ? 0.959 6.077 1.647 1.00 95.19 86 CYS A C 1
ATOM 684 O O . CYS A 1 86 ? 1.224 7.236 1.336 1.00 95.19 86 CYS A O 1
ATOM 686 N N . ALA A 1 87 ? 1.861 5.103 1.524 1.00 94.56 87 ALA A N 1
ATOM 687 C CA . ALA A 1 87 ? 3.250 5.310 1.137 1.00 94.56 87 ALA A CA 1
ATOM 688 C C . ALA A 1 87 ? 3.389 5.904 -0.269 1.00 94.56 87 ALA A C 1
ATOM 690 O O . ALA A 1 87 ? 4.368 6.592 -0.534 1.00 94.56 87 ALA A O 1
ATOM 691 N N . ARG A 1 88 ? 2.416 5.724 -1.173 1.00 89.69 88 ARG A N 1
ATOM 692 C CA . ARG A 1 88 ? 2.420 6.341 -2.518 1.00 89.69 88 ARG A CA 1
ATOM 693 C C . ARG A 1 88 ? 2.420 7.877 -2.498 1.00 89.69 88 ARG A C 1
ATOM 695 O O . ARG A 1 88 ? 2.802 8.490 -3.500 1.00 89.69 88 ARG A O 1
ATOM 702 N N . ARG A 1 89 ? 2.028 8.491 -1.381 1.00 89.88 89 ARG A N 1
ATOM 703 C CA . ARG A 1 89 ? 2.007 9.943 -1.137 1.00 89.88 89 ARG A CA 1
ATOM 704 C C . ARG A 1 89 ? 3.395 10.543 -0.984 1.00 89.88 89 ARG A C 1
ATOM 706 O O . ARG A 1 89 ? 4.348 9.829 -0.686 1.00 89.88 89 ARG A O 1
ATOM 713 N N . THR A 1 90 ? 3.537 11.848 -1.194 1.00 91.25 90 THR A N 1
ATOM 714 C CA . THR A 1 90 ? 4.815 12.514 -0.893 1.00 91.25 90 THR A CA 1
ATOM 715 C C . THR A 1 90 ? 5.098 12.471 0.615 1.00 91.25 90 THR A C 1
ATOM 717 O O . THR A 1 90 ? 4.159 12.340 1.402 1.00 91.25 90 THR A O 1
ATOM 720 N N . PRO A 1 91 ? 6.363 12.564 1.059 1.00 94.38 91 PRO A N 1
ATOM 721 C CA . PRO A 1 91 ? 6.676 12.628 2.487 1.00 94.38 91 PRO A CA 1
ATOM 722 C C . PRO A 1 91 ? 5.898 13.726 3.228 1.00 94.38 91 PRO A C 1
ATOM 724 O O . PRO A 1 91 ? 5.438 13.499 4.343 1.00 94.38 91 PRO A O 1
ATOM 727 N N . GLU A 1 92 ? 5.684 14.878 2.590 1.00 94.88 92 GLU A N 1
ATOM 728 C CA . GLU A 1 92 ? 4.933 16.012 3.140 1.00 94.88 92 GLU A CA 1
ATOM 729 C C . GLU A 1 92 ? 3.441 15.685 3.278 1.00 94.88 92 GLU A C 1
ATOM 731 O O . GLU A 1 92 ? 2.830 15.985 4.303 1.00 94.88 92 GLU A O 1
ATOM 736 N N . GLU A 1 93 ? 2.849 15.026 2.276 1.00 94.44 93 GLU A N 1
ATOM 737 C CA . GLU A 1 93 ? 1.476 14.518 2.349 1.00 94.44 93 GLU A CA 1
ATOM 738 C C . GLU A 1 93 ? 1.333 13.449 3.448 1.00 94.44 93 GLU A C 1
ATOM 740 O O . GLU A 1 93 ? 0.358 13.483 4.195 1.00 94.44 93 GLU A O 1
ATOM 745 N N . ILE A 1 94 ? 2.296 12.526 3.587 1.00 95.81 94 ILE A N 1
ATOM 746 C CA . ILE A 1 94 ? 2.295 11.509 4.656 1.00 95.81 94 ILE A CA 1
ATOM 747 C C . ILE A 1 94 ? 2.381 12.180 6.024 1.00 95.81 94 ILE A C 1
ATOM 749 O O . ILE A 1 94 ? 1.612 11.830 6.911 1.00 95.81 94 ILE A O 1
ATOM 753 N N . ALA A 1 95 ? 3.260 13.167 6.195 1.00 95.50 95 ALA A N 1
ATOM 754 C CA . ALA A 1 95 ? 3.367 13.909 7.445 1.00 95.50 95 ALA A CA 1
ATOM 755 C C . ALA A 1 95 ? 2.069 14.674 7.760 1.00 95.50 95 ALA A C 1
ATOM 757 O O . ALA A 1 95 ? 1.571 14.605 8.879 1.00 95.50 95 ALA A O 1
ATOM 758 N N . THR A 1 96 ? 1.480 15.343 6.766 1.00 95.50 96 THR A N 1
ATOM 759 C CA . THR A 1 96 ? 0.287 16.187 6.946 1.00 95.50 96 THR A CA 1
ATOM 760 C C . THR A 1 96 ? -0.976 15.364 7.202 1.00 95.50 96 THR A C 1
ATOM 762 O O . THR A 1 96 ? -1.678 15.578 8.189 1.00 95.50 96 THR A O 1
ATOM 765 N N . PHE A 1 97 ? -1.295 14.417 6.315 1.00 94.50 97 PHE A N 1
ATOM 766 C CA . PHE A 1 97 ? -2.498 13.592 6.447 1.00 94.50 97 PHE A CA 1
ATOM 767 C C . PHE A 1 97 ? -2.318 12.487 7.483 1.00 94.50 97 PHE A C 1
ATOM 769 O O . PHE A 1 97 ? -3.251 12.197 8.229 1.00 94.50 97 PHE A O 1
ATOM 776 N N . GLY A 1 98 ? -1.124 11.899 7.570 1.00 95.12 98 GLY A N 1
ATOM 777 C CA . GLY A 1 98 ? -0.805 10.889 8.569 1.00 95.12 98 GLY A CA 1
ATOM 778 C C . GLY A 1 98 ? -0.941 11.437 9.984 1.00 95.12 98 GLY A C 1
ATOM 779 O O . GLY A 1 98 ? -1.661 10.835 10.767 1.00 95.12 98 GLY A O 1
ATOM 780 N N . ALA A 1 99 ? -0.398 12.621 10.292 1.00 95.50 99 ALA A N 1
ATOM 781 C CA . ALA A 1 99 ? -0.545 13.221 11.626 1.00 95.50 99 ALA A CA 1
ATOM 782 C C . ALA A 1 99 ? -2.007 13.497 12.031 1.00 95.50 99 ALA A C 1
ATOM 784 O O . ALA A 1 99 ? -2.310 13.621 13.215 1.00 95.50 99 ALA A O 1
ATOM 785 N N . ARG A 1 100 ? -2.930 13.590 11.064 1.00 95.94 100 ARG A N 1
ATOM 786 C CA . ARG A 1 100 ? -4.360 13.792 11.333 1.00 95.94 100 ARG A CA 1
ATOM 787 C C . ARG A 1 100 ? -5.094 12.504 11.717 1.00 95.94 100 ARG A C 1
ATOM 789 O O . ARG A 1 100 ? -6.095 12.583 12.427 1.00 95.94 100 ARG A O 1
ATOM 796 N N . PHE A 1 101 ? -4.669 11.352 11.200 1.00 95.75 101 PHE A N 1
ATOM 797 C CA . PHE A 1 101 ? -5.441 10.103 11.291 1.00 95.75 101 PHE A CA 1
ATOM 798 C C . PHE A 1 101 ? -4.683 8.937 11.930 1.00 95.75 101 PHE A C 1
ATOM 800 O O . PHE A 1 101 ? -5.318 8.020 12.441 1.00 95.75 101 PHE A O 1
ATOM 807 N N . LEU A 1 102 ? -3.355 8.953 11.891 1.00 97.12 102 LEU A N 1
ATOM 808 C CA . LEU A 1 102 ? -2.478 7.873 12.323 1.00 97.12 102 LEU A CA 1
ATOM 809 C C . LEU A 1 102 ? -1.733 8.235 13.611 1.00 97.12 102 LEU A C 1
ATOM 811 O O . LEU A 1 102 ? -1.566 9.406 13.949 1.00 97.12 102 LEU A O 1
ATOM 815 N N . SER A 1 103 ? -1.231 7.212 14.304 1.00 97.31 103 SER A N 1
ATOM 816 C CA . SER A 1 103 ? -0.257 7.408 15.379 1.00 97.31 103 SER A CA 1
ATOM 817 C C . SER A 1 103 ? 1.092 7.884 14.817 1.00 97.31 103 SER A C 1
ATOM 819 O O . SER A 1 103 ? 1.417 7.613 13.660 1.00 97.31 103 SER A O 1
ATOM 821 N N . ASN A 1 104 ? 1.919 8.542 15.639 1.00 97.62 104 ASN A N 1
ATOM 822 C CA . ASN A 1 104 ? 3.282 8.929 15.236 1.00 97.62 104 ASN A CA 1
ATOM 823 C C . ASN A 1 104 ? 4.109 7.726 14.759 1.00 97.62 104 ASN A C 1
ATOM 825 O O . ASN A 1 104 ? 4.906 7.848 13.830 1.00 97.62 104 ASN A O 1
ATOM 829 N N . GLU A 1 105 ? 3.884 6.566 15.373 1.00 97.75 105 GLU A N 1
ATOM 830 C CA . GLU A 1 105 ? 4.546 5.322 15.002 1.00 97.75 105 GLU A CA 1
ATOM 831 C C . GLU A 1 105 ? 4.114 4.840 13.613 1.00 97.75 105 GLU A C 1
ATOM 833 O O . GLU A 1 105 ? 4.954 4.527 12.776 1.00 97.75 105 GLU A O 1
ATOM 838 N N . ASP A 1 106 ? 2.819 4.871 13.303 1.00 98.00 106 ASP A N 1
ATOM 839 C CA . ASP A 1 106 ? 2.331 4.497 11.972 1.00 98.00 106 ASP A CA 1
ATOM 840 C C . ASP A 1 106 ? 2.784 5.492 10.888 1.00 98.00 106 ASP A C 1
ATOM 842 O O . ASP A 1 106 ? 3.084 5.090 9.763 1.00 98.00 106 ASP A O 1
ATOM 846 N N . VAL A 1 107 ? 2.891 6.789 11.208 1.00 98.12 107 VAL A N 1
ATOM 847 C CA . VAL A 1 107 ? 3.484 7.785 10.294 1.00 98.12 107 VAL A CA 1
ATOM 848 C C . VAL A 1 107 ? 4.949 7.449 10.011 1.00 98.12 107 VAL A C 1
ATOM 850 O O . VAL A 1 107 ? 5.370 7.464 8.850 1.00 98.12 107 VAL A O 1
ATOM 853 N N . ARG A 1 108 ? 5.721 7.102 11.050 1.00 98.06 108 ARG A N 1
ATOM 854 C CA . ARG A 1 108 ? 7.118 6.664 10.925 1.00 98.06 108 ARG A CA 1
ATOM 855 C C . ARG A 1 108 ? 7.226 5.416 10.046 1.00 98.06 108 ARG A C 1
ATOM 857 O O . ARG A 1 108 ? 7.981 5.436 9.074 1.00 98.06 108 ARG A O 1
ATOM 864 N N . ILE A 1 109 ? 6.424 4.385 10.322 1.00 98.00 109 ILE A N 1
ATOM 865 C CA . ILE A 1 109 ? 6.364 3.142 9.537 1.00 98.00 109 ILE A CA 1
ATOM 866 C C . ILE A 1 109 ? 6.038 3.437 8.067 1.00 98.00 109 ILE A C 1
ATOM 868 O O . ILE A 1 109 ? 6.702 2.915 7.174 1.00 98.00 109 ILE A O 1
ATOM 872 N N . ALA A 1 110 ? 5.066 4.310 7.785 1.00 97.12 110 ALA A N 1
ATOM 873 C CA . ALA A 1 110 ? 4.705 4.672 6.415 1.00 97.12 110 ALA A CA 1
ATOM 874 C C . ALA A 1 110 ? 5.854 5.381 5.669 1.00 97.12 110 ALA A C 1
ATOM 876 O O . ALA A 1 110 ? 6.109 5.087 4.498 1.00 97.12 110 ALA A O 1
ATOM 877 N N . LEU A 1 111 ? 6.567 6.298 6.335 1.00 96.25 111 LEU A N 1
ATOM 878 C CA . LEU A 1 111 ? 7.712 7.016 5.762 1.00 96.25 111 LEU A CA 1
ATOM 879 C C . LEU A 1 111 ? 8.914 6.095 5.514 1.00 96.25 111 LEU A C 1
ATOM 881 O O . LEU A 1 111 ? 9.556 6.184 4.465 1.00 96.25 111 LEU A O 1
ATOM 885 N N . GLU A 1 112 ? 9.231 5.219 6.463 1.00 96.94 112 GLU A N 1
ATOM 886 C CA . GLU A 1 112 ? 10.321 4.250 6.333 1.00 96.94 112 GLU A CA 1
ATOM 887 C C . GLU A 1 112 ? 10.009 3.192 5.283 1.00 96.94 112 GLU A C 1
ATOM 889 O O . GLU A 1 112 ? 10.828 2.950 4.395 1.00 96.94 112 GLU A O 1
ATOM 894 N N . GLY A 1 113 ? 8.799 2.635 5.307 1.00 96.06 113 GLY A N 1
ATOM 895 C CA . GLY A 1 113 ? 8.363 1.671 4.310 1.00 96.06 113 GLY A CA 1
ATOM 896 C C . GLY A 1 113 ? 8.301 2.261 2.911 1.00 96.06 113 GLY A C 1
ATOM 897 O O . GLY A 1 113 ? 8.662 1.586 1.949 1.00 96.06 113 GLY A O 1
ATOM 898 N N . ARG A 1 114 ? 7.991 3.559 2.776 1.00 94.25 114 ARG A N 1
ATOM 899 C CA . ARG A 1 114 ? 8.145 4.273 1.502 1.00 94.25 114 ARG A CA 1
ATOM 900 C C . ARG A 1 114 ? 9.585 4.229 0.988 1.00 94.25 114 ARG A C 1
ATOM 902 O O . ARG A 1 114 ? 9.799 3.946 -0.192 1.00 94.25 114 ARG A O 1
ATOM 909 N N . LYS A 1 115 ? 10.567 4.516 1.848 1.00 93.06 115 LYS A N 1
ATOM 910 C CA . LYS A 1 115 ? 11.994 4.465 1.485 1.00 93.06 115 LYS A CA 1
ATOM 911 C C . LYS A 1 115 ? 12.409 3.038 1.127 1.00 93.06 115 LYS A C 1
ATOM 913 O O . LYS A 1 115 ? 13.012 2.839 0.078 1.00 93.06 115 LYS A O 1
ATOM 918 N N . ALA A 1 116 ? 12.031 2.055 1.944 1.00 94.94 116 ALA A N 1
ATOM 919 C CA . ALA A 1 116 ? 12.348 0.646 1.723 1.00 94.94 116 ALA A CA 1
ATOM 920 C C . ALA A 1 116 ? 11.774 0.123 0.397 1.00 94.94 116 ALA A C 1
ATOM 922 O O . ALA A 1 116 ? 12.495 -0.496 -0.386 1.00 94.94 116 ALA A O 1
ATOM 923 N N . ALA A 1 117 ? 10.510 0.439 0.107 1.00 91.00 117 ALA A N 1
ATOM 924 C CA . ALA A 1 117 ? 9.856 0.093 -1.148 1.00 91.00 117 ALA A CA 1
ATOM 925 C C . ALA A 1 117 ? 10.560 0.739 -2.353 1.00 91.00 117 ALA A C 1
ATOM 927 O O . ALA A 1 117 ? 10.818 0.061 -3.346 1.00 91.00 117 ALA A O 1
ATOM 928 N N . ALA A 1 118 ? 10.937 2.020 -2.261 1.00 86.56 118 ALA A N 1
ATOM 929 C CA . ALA A 1 118 ? 11.685 2.697 -3.319 1.00 86.56 118 ALA A CA 1
ATOM 930 C C . ALA A 1 118 ? 13.056 2.040 -3.552 1.00 86.56 118 ALA A C 1
ATOM 932 O O . ALA A 1 118 ? 13.395 1.709 -4.685 1.00 86.56 118 ALA A O 1
ATOM 933 N N . SER A 1 119 ? 13.813 1.758 -2.487 1.00 87.62 119 SER A N 1
ATOM 934 C CA . SER A 1 119 ? 15.094 1.049 -2.584 1.00 87.62 119 SER A CA 1
ATOM 935 C C . SER A 1 119 ? 14.946 -0.361 -3.158 1.00 87.62 119 SER A C 1
ATOM 937 O O . SER A 1 119 ? 15.809 -0.811 -3.909 1.00 87.62 119 SER A O 1
ATOM 939 N N . PHE A 1 120 ? 13.864 -1.075 -2.837 1.00 88.88 120 PHE A N 1
ATOM 940 C CA . PHE A 1 120 ? 13.583 -2.381 -3.428 1.00 88.88 120 PHE A CA 1
ATOM 941 C C . PHE A 1 120 ? 13.352 -2.273 -4.937 1.00 88.88 120 PHE A C 1
ATOM 943 O O . PHE A 1 120 ? 13.943 -3.044 -5.687 1.00 88.88 120 PHE A O 1
ATOM 950 N N . ILE A 1 121 ? 12.573 -1.285 -5.383 1.00 83.44 121 ILE A N 1
ATOM 951 C CA . ILE A 1 121 ? 12.347 -1.015 -6.808 1.00 83.44 121 ILE A CA 1
ATOM 952 C C . ILE A 1 121 ? 13.666 -0.689 -7.514 1.00 83.44 121 ILE A C 1
ATOM 954 O O . ILE A 1 121 ? 13.936 -1.258 -8.568 1.00 83.44 121 ILE A O 1
ATOM 958 N N . GLU A 1 122 ? 14.519 0.160 -6.933 1.00 81.25 122 GLU A N 1
ATOM 959 C CA . GLU A 1 122 ? 15.841 0.434 -7.515 1.00 81.25 122 GLU A CA 1
ATOM 960 C C . GLU A 1 122 ? 16.694 -0.833 -7.616 1.00 81.25 122 GLU A C 1
ATOM 962 O O . GLU A 1 122 ? 17.341 -1.063 -8.633 1.00 81.25 122 GLU A O 1
ATOM 967 N N . ARG A 1 123 ? 16.660 -1.713 -6.609 1.00 84.81 123 ARG A N 1
ATOM 968 C CA . ARG A 1 123 ? 17.365 -2.999 -6.691 1.00 84.81 123 ARG A CA 1
ATOM 969 C C . ARG A 1 123 ? 16.812 -3.895 -7.788 1.00 84.81 123 ARG A C 1
ATOM 971 O O . ARG A 1 123 ? 17.612 -4.503 -8.485 1.00 84.81 123 ARG A O 1
ATOM 978 N N . LEU A 1 124 ? 15.491 -3.964 -7.972 1.00 81.56 124 LEU A N 1
ATOM 979 C CA . LEU A 1 124 ? 14.899 -4.708 -9.089 1.00 81.56 124 LEU A CA 1
ATOM 980 C C . LEU A 1 124 ? 15.397 -4.175 -10.440 1.00 81.56 124 LEU A C 1
ATOM 982 O O . LEU A 1 124 ? 15.718 -4.969 -11.318 1.00 81.56 124 LEU A O 1
ATOM 986 N N . ARG A 1 125 ? 15.548 -2.850 -10.578 1.00 71.50 125 ARG A N 1
ATOM 987 C CA . ARG A 1 125 ? 16.091 -2.216 -11.793 1.00 71.50 125 ARG A CA 1
ATOM 988 C C . ARG A 1 125 ? 17.567 -2.518 -12.020 1.00 71.50 125 ARG A C 1
ATOM 990 O O . ARG A 1 125 ? 17.984 -2.697 -13.159 1.00 71.50 125 ARG A O 1
ATOM 997 N N . LEU A 1 126 ? 18.358 -2.515 -10.950 1.00 70.81 126 LEU A N 1
ATOM 998 C CA . LEU A 1 126 ? 19.808 -2.696 -11.017 1.00 70.81 126 LEU A CA 1
ATOM 999 C C . LEU A 1 126 ? 20.226 -4.165 -11.079 1.00 70.81 126 LEU A C 1
ATOM 1001 O O . LEU A 1 126 ? 21.384 -4.440 -11.383 1.00 70.81 126 LEU A O 1
ATOM 1005 N N . HIS A 1 127 ? 19.332 -5.107 -10.771 1.00 66.00 127 HIS A N 1
ATOM 1006 C CA . HIS A 1 127 ? 19.692 -6.514 -10.704 1.00 66.00 127 HIS A CA 1
ATOM 1007 C C . HIS A 1 127 ? 20.033 -7.046 -12.108 1.00 66.00 127 HIS A C 1
ATOM 1009 O O . HIS A 1 127 ? 19.156 -7.101 -12.974 1.00 66.00 127 HIS A O 1
ATOM 1015 N N . PRO A 1 128 ? 21.277 -7.505 -12.352 1.00 57.09 128 PRO A N 1
ATOM 1016 C CA . PRO A 1 128 ? 21.653 -8.123 -13.617 1.00 57.09 128 PRO A CA 1
ATOM 1017 C C . PRO A 1 128 ? 21.065 -9.536 -13.639 1.00 57.09 128 PRO A C 1
ATOM 1019 O O . PRO A 1 128 ? 21.692 -10.487 -13.185 1.00 57.09 128 PRO A O 1
ATOM 1022 N N . ARG A 1 129 ? 19.798 -9.673 -14.040 1.00 55.69 129 ARG A N 1
ATOM 1023 C CA . ARG A 1 129 ? 19.061 -10.944 -13.916 1.00 55.69 129 ARG A CA 1
ATOM 1024 C C . ARG A 1 129 ? 19.216 -11.902 -15.087 1.00 55.69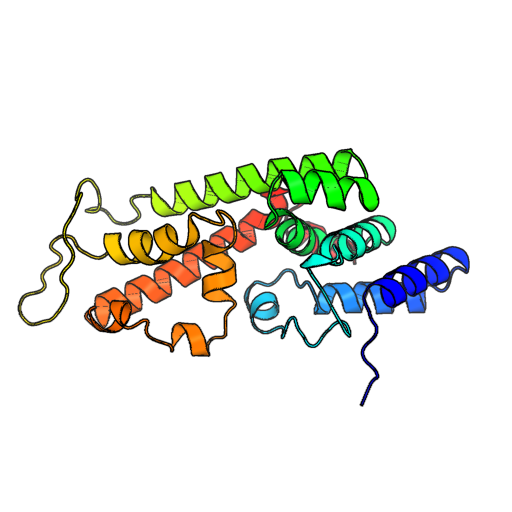 129 ARG A C 1
ATOM 1026 O O . ARG A 1 129 ? 18.682 -13.002 -15.028 1.00 55.69 129 ARG A O 1
ATOM 1033 N N . ALA A 1 130 ? 20.032 -11.559 -16.077 1.00 46.41 130 ALA A N 1
ATOM 1034 C CA . ALA A 1 130 ? 20.542 -12.546 -17.014 1.00 46.41 130 ALA A CA 1
ATOM 1035 C C . ALA A 1 130 ? 22.066 -12.400 -17.192 1.00 46.41 130 ALA A C 1
ATOM 1037 O O . ALA A 1 130 ? 22.585 -11.276 -17.242 1.00 46.41 130 ALA A O 1
ATOM 1038 N N . PRO A 1 131 ? 22.809 -13.521 -17.257 1.00 39.72 131 PRO A N 1
ATOM 1039 C CA . PRO A 1 131 ? 24.223 -13.497 -17.603 1.00 39.72 131 PRO A CA 1
ATOM 1040 C C . PRO A 1 131 ? 24.361 -12.901 -19.013 1.00 39.72 131 PRO A C 1
ATOM 1042 O O . PRO A 1 131 ? 23.878 -13.474 -19.984 1.00 39.72 131 PRO A O 1
ATOM 1045 N N . GLY A 1 132 ? 24.947 -11.699 -19.096 1.00 46.25 132 GLY A N 1
ATOM 1046 C CA . GLY A 1 132 ? 25.063 -10.895 -20.326 1.00 46.25 132 GLY A CA 1
ATOM 1047 C C . GLY A 1 132 ? 24.645 -9.417 -20.208 1.00 46.25 132 GLY A C 1
ATOM 1048 O O . GLY A 1 132 ? 24.760 -8.682 -21.179 1.00 46.25 132 GLY A O 1
ATOM 1049 N N . TYR A 1 133 ? 24.171 -8.959 -19.040 1.00 44.88 133 TYR A N 1
ATOM 1050 C CA . TYR A 1 133 ? 23.479 -7.662 -18.880 1.00 44.88 133 TYR A CA 1
ATOM 1051 C C . TYR A 1 133 ? 24.320 -6.481 -18.350 1.00 44.88 133 TYR A C 1
ATOM 1053 O O . TYR A 1 133 ? 23.781 -5.389 -18.147 1.00 44.88 133 TYR A O 1
ATOM 1061 N N . ALA A 1 134 ? 25.618 -6.658 -18.098 1.00 40.97 134 ALA A N 1
ATOM 1062 C CA . ALA A 1 134 ? 26.451 -5.598 -17.530 1.00 40.97 134 ALA A CA 1
ATOM 1063 C C . ALA A 1 134 ? 27.032 -4.688 -18.632 1.00 40.97 134 ALA A C 1
ATOM 1065 O O . ALA A 1 134 ? 27.825 -5.139 -19.450 1.00 40.97 134 ALA A O 1
ATOM 1066 N N . ASN A 1 135 ? 26.674 -3.398 -18.572 1.00 42.25 135 ASN A N 1
ATOM 1067 C CA . ASN A 1 135 ? 27.215 -2.254 -19.330 1.00 42.25 135 ASN A CA 1
ATOM 1068 C C . ASN A 1 135 ? 26.669 -2.011 -20.751 1.00 42.25 135 ASN A C 1
ATOM 1070 O O . ASN A 1 135 ? 27.391 -2.191 -21.723 1.00 42.25 135 ASN A O 1
ATOM 1074 N N . HIS A 1 136 ? 25.463 -1.439 -20.886 1.00 43.84 136 HIS A N 1
ATOM 1075 C CA . HIS A 1 136 ? 25.104 -0.689 -22.101 1.00 43.84 136 HIS A CA 1
ATOM 1076 C C . HIS A 1 136 ? 24.282 0.573 -21.807 1.00 43.84 136 HIS A C 1
ATOM 1078 O O . HIS A 1 136 ? 23.057 0.610 -21.870 1.00 43.84 136 HIS A O 1
ATOM 1084 N N . THR A 1 137 ? 24.986 1.671 -21.547 1.00 41.38 137 THR A N 1
ATOM 1085 C CA . THR A 1 137 ? 24.425 3.019 -21.625 1.00 41.38 137 THR A CA 1
ATOM 1086 C C . THR A 1 137 ? 24.165 3.409 -23.093 1.00 41.38 137 THR A C 1
ATOM 1088 O O . THR A 1 137 ? 25.084 3.524 -23.893 1.00 41.38 137 THR A O 1
ATOM 1091 N N . ARG A 1 138 ? 22.886 3.674 -23.408 1.00 50.47 138 ARG A N 1
ATOM 1092 C CA . ARG A 1 138 ? 22.331 4.418 -24.570 1.00 50.47 138 ARG A CA 1
ATOM 1093 C C . ARG A 1 138 ? 22.514 3.853 -25.995 1.00 50.47 138 ARG A C 1
ATOM 1095 O O . ARG A 1 138 ? 23.512 4.114 -26.656 1.00 50.47 138 ARG A O 1
ATOM 1102 N N . LYS A 1 139 ? 21.413 3.303 -26.536 1.00 43.44 139 LYS A N 1
ATOM 1103 C CA . LYS A 1 139 ? 20.576 3.810 -27.668 1.00 43.44 139 LYS A CA 1
ATOM 1104 C C . LYS A 1 139 ? 19.671 2.657 -28.144 1.00 43.44 139 LYS A C 1
ATOM 1106 O O . LYS A 1 139 ? 20.182 1.694 -28.690 1.00 43.44 139 LYS A O 1
ATOM 1111 N N . VAL A 1 140 ? 18.350 2.713 -27.949 1.00 49.06 140 VAL A N 1
ATOM 1112 C CA . VAL A 1 140 ? 17.349 1.673 -28.340 1.00 49.06 140 VAL A CA 1
ATOM 1113 C C . VAL A 1 140 ? 17.217 1.510 -29.851 1.00 49.06 140 VAL A C 1
ATOM 1115 O O . VAL A 1 140 ? 17.422 2.492 -30.547 1.00 49.06 140 VAL A O 1
ATOM 1118 N N . GLN A 1 141 ? 16.901 0.301 -30.330 1.00 50.25 141 GLN A N 1
ATOM 1119 C CA . GLN A 1 141 ? 16.186 -0.106 -31.556 1.00 50.25 141 GLN A CA 1
ATOM 1120 C C . GLN A 1 141 ? 15.994 -1.619 -31.484 1.00 50.25 141 GLN A C 1
ATOM 1122 O O . GLN A 1 141 ? 16.911 -2.427 -31.662 1.00 50.25 141 GLN A O 1
ATOM 1127 N N . CYS A 1 142 ? 14.751 -1.986 -31.300 1.00 52.31 142 CYS A N 1
ATOM 1128 C CA . CYS A 1 142 ? 14.274 -3.227 -31.840 1.00 52.31 142 CYS A CA 1
ATOM 1129 C C . CYS A 1 142 ? 13.439 -2.872 -33.079 1.00 52.31 142 CYS A C 1
ATOM 1131 O O . CYS A 1 142 ? 12.813 -1.825 -33.077 1.00 52.31 142 CYS A O 1
ATOM 1133 N N . VAL A 1 143 ? 13.579 -3.659 -34.145 1.00 53.69 143 VAL A N 1
ATOM 1134 C CA . VAL A 1 143 ? 12.613 -4.139 -35.154 1.00 53.69 143 VAL A CA 1
ATOM 1135 C C . VAL A 1 143 ? 13.438 -5.193 -35.932 1.00 53.69 143 VAL A C 1
ATOM 1137 O O . VAL A 1 143 ? 14.645 -5.026 -36.099 1.00 53.69 143 VAL A O 1
ATOM 1140 N N . ALA A 1 144 ? 12.845 -6.318 -36.326 1.00 56.09 144 ALA A N 1
ATOM 1141 C CA . ALA A 1 144 ? 13.414 -7.347 -37.218 1.00 56.09 144 ALA A CA 1
ATOM 1142 C C . ALA A 1 144 ? 14.206 -6.769 -38.433 1.00 56.09 144 ALA A C 1
ATOM 1144 O O . ALA A 1 144 ? 13.895 -5.646 -38.829 1.00 56.09 144 ALA A O 1
ATOM 1145 N N . PRO A 1 145 ? 15.174 -7.478 -39.079 1.00 51.34 145 PRO A N 1
ATOM 1146 C CA . PRO A 1 145 ? 15.255 -8.943 -39.252 1.00 51.34 145 PRO A CA 1
ATOM 1147 C C . PRO A 1 145 ? 16.533 -9.629 -38.713 1.00 51.34 145 PRO A C 1
ATOM 1149 O O . PRO A 1 145 ? 16.656 -10.845 -38.796 1.00 51.34 145 PRO A O 1
ATOM 1152 N N . SER A 1 146 ? 17.472 -8.886 -38.126 1.00 54.69 146 SER A N 1
ATOM 1153 C CA . SER A 1 146 ? 18.809 -9.349 -37.719 1.00 54.69 146 SER A CA 1
ATOM 1154 C C . SER A 1 146 ? 19.031 -9.257 -36.203 1.00 54.69 146 SER A C 1
ATOM 1156 O O . SER A 1 146 ? 19.948 -8.570 -35.759 1.00 54.69 146 SER A O 1
ATOM 1158 N N . CYS A 1 147 ? 18.182 -9.873 -35.375 1.00 56.91 147 CYS A N 1
ATOM 1159 C CA . CYS A 1 147 ? 18.258 -9.693 -33.918 1.00 56.91 147 CYS A CA 1
ATOM 1160 C C . CYS A 1 147 ? 18.887 -10.893 -33.174 1.00 56.91 147 CYS A C 1
ATOM 1162 O O . CYS A 1 147 ? 18.155 -11.764 -32.717 1.00 56.91 147 CYS A O 1
ATOM 1164 N N . PRO A 1 148 ? 20.221 -10.933 -32.990 1.00 53.66 148 PRO A N 1
ATOM 1165 C CA . PRO A 1 148 ? 20.889 -11.859 -32.077 1.00 53.66 148 PRO A CA 1
ATOM 1166 C C . PRO A 1 148 ? 21.328 -11.160 -30.766 1.00 53.66 148 PRO A C 1
ATOM 1168 O O . PRO A 1 148 ? 22.492 -11.228 -30.402 1.00 53.66 148 PRO A O 1
ATOM 1171 N N . ASN A 1 149 ? 20.409 -10.493 -30.045 1.00 56.81 149 ASN A N 1
ATOM 1172 C CA . ASN A 1 149 ? 20.557 -9.891 -28.688 1.00 56.81 149 ASN A CA 1
ATOM 1173 C C . ASN A 1 149 ? 21.121 -8.468 -28.445 1.00 56.81 149 ASN A C 1
ATOM 1175 O O . ASN A 1 149 ? 21.127 -8.034 -27.298 1.00 56.81 149 ASN A O 1
ATOM 1179 N N . PHE A 1 150 ? 21.594 -7.667 -29.393 1.00 51.56 150 PHE A N 1
ATOM 1180 C CA . PHE A 1 150 ? 22.774 -6.861 -29.015 1.00 51.56 150 PHE A CA 1
ATOM 1181 C C . PHE A 1 150 ? 22.701 -5.659 -28.013 1.00 51.56 150 PHE A C 1
ATOM 1183 O O . PHE A 1 150 ? 23.746 -5.066 -27.801 1.00 51.56 150 PHE A O 1
ATOM 1190 N N . SER A 1 151 ? 21.598 -5.248 -27.355 1.00 48.53 151 SER A N 1
ATOM 1191 C CA . SER A 1 151 ? 21.708 -4.325 -26.164 1.00 48.53 151 SER A CA 1
ATOM 1192 C C . SER A 1 151 ? 20.401 -3.863 -25.490 1.00 48.53 151 SER A C 1
ATOM 1194 O O . SER A 1 151 ? 20.443 -3.117 -24.512 1.00 48.53 151 SER A O 1
ATOM 1196 N N . ARG A 1 152 ? 19.215 -4.183 -26.022 1.00 48.53 152 ARG A N 1
ATOM 1197 C CA . ARG A 1 152 ? 18.114 -3.190 -26.007 1.00 48.53 152 ARG A CA 1
ATOM 1198 C C . ARG A 1 152 ? 16.892 -3.499 -25.133 1.00 48.53 152 ARG A C 1
ATOM 1200 O O . ARG A 1 152 ? 15.982 -2.679 -25.077 1.00 48.53 152 ARG A O 1
ATOM 1207 N N . GLY A 1 153 ? 16.912 -4.584 -24.359 1.00 48.91 153 GLY A N 1
ATOM 1208 C CA . GLY A 1 153 ? 15.895 -4.842 -23.327 1.00 48.91 153 GLY A CA 1
ATOM 1209 C C . GLY A 1 153 ? 15.938 -3.866 -22.138 1.00 48.91 153 GLY A C 1
ATOM 1210 O O . GLY A 1 153 ? 14.915 -3.626 -21.501 1.00 48.91 153 GLY A O 1
ATOM 1211 N N . GLN A 1 154 ? 17.088 -3.231 -21.864 1.00 49.06 154 GLN A N 1
ATOM 1212 C CA . GLN A 1 154 ? 17.239 -2.290 -20.739 1.00 49.06 154 GLN A CA 1
ATOM 1213 C C . GLN A 1 154 ? 16.353 -1.042 -20.858 1.00 49.06 154 GLN A C 1
ATOM 1215 O O . GLN A 1 154 ? 16.023 -0.420 -19.847 1.00 49.06 154 GLN A O 1
ATOM 1220 N N . THR A 1 155 ? 15.945 -0.666 -22.074 1.00 51.09 155 THR A N 1
ATOM 1221 C CA . THR A 1 155 ? 15.208 0.585 -22.268 1.00 51.09 155 THR A CA 1
ATOM 1222 C C . THR A 1 155 ? 13.731 0.482 -21.910 1.00 51.09 155 THR A C 1
ATOM 1224 O O . THR A 1 155 ? 13.133 1.493 -21.561 1.00 51.09 155 THR A O 1
ATOM 1227 N N . TYR A 1 156 ? 13.147 -0.720 -21.890 1.00 53.34 156 TYR A N 1
ATOM 1228 C CA . TYR A 1 156 ? 11.785 -0.886 -21.383 1.00 53.34 156 TYR A CA 1
ATOM 1229 C C . TYR A 1 156 ? 11.709 -0.517 -19.897 1.00 53.34 156 TYR A C 1
ATOM 1231 O O . TYR A 1 156 ? 10.875 0.298 -19.508 1.00 53.34 156 TYR A O 1
ATOM 1239 N N . LEU A 1 157 ? 12.649 -1.022 -19.086 1.00 52.53 157 LEU A N 1
ATOM 1240 C CA . LEU A 1 157 ? 12.751 -0.640 -17.679 1.00 52.53 157 LEU A CA 1
ATOM 1241 C C . LEU A 1 157 ? 13.027 0.864 -17.558 1.00 52.53 157 LEU A C 1
ATOM 1243 O O . LEU A 1 157 ? 12.318 1.546 -16.827 1.00 52.53 157 LEU A O 1
ATOM 1247 N N . SER A 1 158 ? 13.980 1.431 -18.304 1.00 50.75 158 SER A N 1
ATOM 1248 C CA . SER A 1 158 ? 14.260 2.863 -18.154 1.00 50.75 158 SER A CA 1
ATOM 1249 C C . SER A 1 158 ? 13.104 3.764 -18.604 1.00 50.75 158 SER A C 1
ATOM 1251 O O . SER A 1 158 ? 12.826 4.715 -17.898 1.00 50.75 158 SER A O 1
ATOM 1253 N N . CYS A 1 159 ? 12.396 3.489 -19.708 1.00 48.47 159 CYS A N 1
ATOM 1254 C CA . CYS A 1 159 ? 11.300 4.338 -20.211 1.00 48.47 159 CYS A CA 1
ATOM 1255 C C . CYS A 1 159 ? 10.024 4.224 -19.368 1.00 48.47 159 CYS A C 1
ATOM 1257 O O . CYS A 1 159 ? 9.428 5.242 -19.007 1.00 48.47 159 CYS A O 1
ATOM 1259 N N . VAL A 1 160 ? 9.638 3.002 -18.984 1.00 53.41 160 VAL A N 1
ATOM 1260 C CA . VAL A 1 160 ? 8.485 2.775 -18.104 1.00 53.41 160 VAL A CA 1
ATOM 1261 C C . VAL A 1 160 ? 8.754 3.380 -16.721 1.00 53.41 160 VAL A C 1
ATOM 1263 O O . VAL A 1 160 ? 7.871 4.019 -16.143 1.00 53.41 160 VAL A O 1
ATOM 1266 N N . TYR A 1 161 ? 9.988 3.290 -16.211 1.00 50.91 161 TYR A N 1
ATOM 1267 C CA . TYR A 1 161 ? 10.324 3.837 -14.899 1.00 50.91 161 TYR A CA 1
ATOM 1268 C C . TYR A 1 161 ? 10.719 5.331 -14.889 1.00 50.91 161 TYR A C 1
ATOM 1270 O O . TYR A 1 161 ? 10.374 5.990 -13.907 1.00 50.91 161 TYR A O 1
ATOM 1278 N N . ASP A 1 162 ? 11.332 5.916 -15.930 1.00 47.31 162 ASP A N 1
ATOM 1279 C CA . ASP A 1 162 ? 11.676 7.360 -15.988 1.00 47.31 162 ASP A CA 1
ATOM 1280 C C . ASP A 1 162 ? 10.422 8.235 -15.959 1.00 47.31 162 ASP A C 1
ATOM 1282 O O . ASP A 1 162 ? 10.343 9.197 -15.194 1.00 47.31 162 ASP A O 1
ATOM 1286 N N . ALA A 1 163 ? 9.384 7.868 -16.717 1.00 44.62 163 ALA A N 1
ATOM 1287 C CA . ALA A 1 163 ? 8.105 8.577 -16.672 1.00 44.62 163 ALA A CA 1
ATOM 1288 C C . ALA A 1 163 ? 7.460 8.516 -15.267 1.00 44.62 163 ALA A C 1
ATOM 1290 O O . ALA A 1 163 ? 6.718 9.421 -14.872 1.00 44.62 163 ALA A O 1
ATOM 1291 N N . SER A 1 164 ? 7.785 7.480 -14.479 1.00 47.81 164 SER A N 1
ATOM 1292 C CA . SER A 1 164 ? 7.334 7.305 -13.092 1.00 47.81 164 SER A CA 1
ATOM 1293 C C . SER A 1 164 ? 8.213 8.016 -12.049 1.00 47.81 164 SER A C 1
ATOM 1295 O O . SER A 1 164 ? 7.769 8.183 -10.911 1.00 47.81 164 SER A O 1
ATOM 1297 N N . GLN A 1 165 ? 9.417 8.495 -12.403 1.00 42.53 165 GLN A N 1
ATOM 1298 C CA . GLN A 1 165 ? 10.374 9.083 -11.448 1.00 42.53 165 GLN A CA 1
ATOM 1299 C C . GLN A 1 165 ? 9.850 10.333 -10.738 1.00 42.53 165 GLN A C 1
ATOM 1301 O O . GLN A 1 165 ? 10.182 10.563 -9.577 1.00 42.53 165 GLN A O 1
ATOM 1306 N N . LYS A 1 166 ? 8.945 11.101 -11.361 1.00 47.16 166 LYS A N 1
ATOM 1307 C CA . LYS A 1 166 ? 8.282 12.224 -10.672 1.00 47.16 166 LYS A CA 1
ATOM 1308 C C . LYS A 1 166 ? 7.389 11.769 -9.506 1.00 47.16 166 LYS A C 1
ATOM 1310 O O . LYS A 1 166 ? 6.929 12.605 -8.733 1.00 47.16 166 LYS A O 1
ATOM 1315 N N . ARG A 1 167 ? 7.117 10.463 -9.362 1.00 53.72 167 ARG A N 1
ATOM 1316 C CA . ARG A 1 167 ? 6.323 9.863 -8.281 1.00 53.72 167 ARG A CA 1
ATOM 1317 C C . ARG A 1 167 ? 6.836 8.450 -7.938 1.00 53.72 167 ARG A C 1
ATOM 1319 O O . ARG A 1 167 ? 6.153 7.470 -8.205 1.00 53.72 167 ARG A O 1
ATOM 1326 N N . ALA A 1 168 ? 8.009 8.361 -7.304 1.00 55.03 168 ALA A N 1
ATOM 1327 C CA . ALA A 1 168 ? 8.820 7.152 -7.047 1.00 55.03 168 ALA A CA 1
ATOM 1328 C C . ALA A 1 168 ? 8.120 5.834 -6.609 1.00 55.03 168 ALA A C 1
ATOM 1330 O O . ALA A 1 168 ? 8.689 4.767 -6.804 1.00 55.03 168 ALA A O 1
ATOM 1331 N N . LEU A 1 169 ? 6.903 5.860 -6.052 1.00 58.94 169 LEU A N 1
ATOM 1332 C CA . LEU A 1 169 ? 6.150 4.652 -5.659 1.00 58.94 169 LEU A CA 1
ATOM 1333 C C . LEU A 1 169 ? 4.933 4.327 -6.533 1.00 58.94 169 LEU A C 1
ATOM 1335 O O . LEU A 1 169 ? 4.262 3.320 -6.306 1.00 58.94 169 LEU A O 1
ATOM 1339 N N . ARG A 1 170 ? 4.668 5.146 -7.554 1.00 60.06 170 ARG A N 1
ATOM 1340 C CA . ARG A 1 170 ? 3.619 4.919 -8.556 1.00 60.06 170 ARG A CA 1
ATOM 1341 C C . ARG A 1 170 ? 4.081 4.070 -9.747 1.00 60.06 170 ARG A C 1
ATOM 1343 O O . ARG A 1 170 ? 3.365 3.983 -10.732 1.00 60.06 170 ARG A O 1
ATOM 1350 N N . GLY A 1 171 ? 5.290 3.512 -9.709 1.00 54.25 171 GLY A N 1
ATOM 1351 C CA . GLY A 1 171 ? 5.866 2.772 -10.837 1.00 54.25 171 GLY A CA 1
ATOM 1352 C C . GLY A 1 171 ? 5.303 1.352 -10.960 1.00 54.25 171 GLY A C 1
ATOM 1353 O O . GLY A 1 171 ? 4.382 1.143 -11.739 1.00 54.25 171 GLY A O 1
ATOM 1354 N N . PRO A 1 172 ? 5.769 0.371 -10.166 1.00 53.00 172 PRO A N 1
ATOM 1355 C CA . PRO A 1 172 ? 5.587 -1.044 -10.512 1.00 53.00 172 PRO A CA 1
ATOM 1356 C C . PRO A 1 172 ? 4.141 -1.540 -10.391 1.00 53.00 172 PRO A C 1
ATOM 1358 O O . PRO A 1 172 ? 3.611 -2.191 -11.291 1.00 53.00 172 PRO A O 1
ATOM 1361 N N . LEU A 1 173 ? 3.471 -1.226 -9.279 1.00 54.91 173 LEU A N 1
ATOM 1362 C CA . LEU A 1 173 ? 2.114 -1.715 -9.042 1.00 54.91 173 LEU A CA 1
ATOM 1363 C C . LEU A 1 173 ? 1.076 -0.905 -9.807 1.00 54.91 173 LEU A C 1
ATOM 1365 O O . LEU A 1 173 ? 0.224 -1.497 -10.434 1.00 54.91 173 LEU A O 1
ATOM 1369 N N . GLU A 1 174 ? 1.151 0.424 -9.863 1.00 56.84 174 GLU A N 1
ATOM 1370 C CA . GLU A 1 174 ? 0.163 1.203 -10.630 1.00 56.84 174 GLU A CA 1
ATOM 1371 C C . GLU A 1 174 ? 0.257 0.999 -12.143 1.00 56.84 174 GLU A C 1
ATOM 1373 O O . GLU A 1 174 ? -0.777 1.006 -12.810 1.00 56.84 174 GLU A O 1
ATOM 1378 N N . GLN A 1 175 ? 1.461 0.807 -12.694 1.00 50.78 175 GLN A N 1
ATOM 1379 C CA . GLN A 1 175 ? 1.615 0.482 -14.115 1.00 50.78 175 GLN A CA 1
ATOM 1380 C C . GLN A 1 175 ? 1.121 -0.930 -14.435 1.00 50.78 175 GLN A C 1
ATOM 1382 O O . GLN A 1 175 ? 0.684 -1.159 -15.556 1.00 50.78 175 GLN 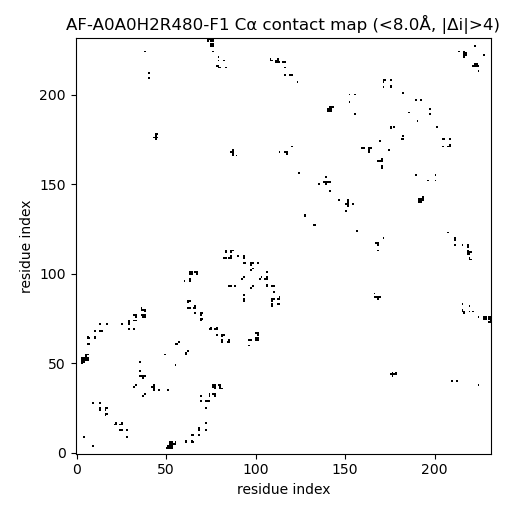A O 1
ATOM 1387 N N . THR A 1 176 ? 1.115 -1.846 -13.458 1.00 46.16 176 THR A N 1
ATOM 1388 C CA . THR A 1 176 ? 0.491 -3.172 -13.606 1.00 46.16 176 THR A CA 1
ATOM 1389 C C . THR A 1 176 ? -0.982 -3.237 -13.176 1.00 46.16 176 THR A C 1
ATOM 1391 O O . THR A 1 176 ? -1.685 -4.150 -13.587 1.00 46.16 176 THR A O 1
ATOM 1394 N N . MET A 1 177 ? -1.464 -2.295 -12.358 1.00 43.62 177 MET A N 1
ATOM 1395 C CA . MET A 1 177 ? -2.836 -2.220 -11.822 1.00 43.62 177 MET A CA 1
ATOM 1396 C C . MET A 1 177 ? -3.787 -1.430 -12.711 1.00 43.62 177 MET A C 1
ATOM 1398 O O . MET A 1 177 ? -5.000 -1.580 -12.589 1.00 43.62 177 MET A O 1
ATOM 1402 N N . LYS A 1 178 ? -3.289 -0.559 -13.594 1.00 47.19 178 LYS A N 1
ATOM 1403 C CA . LYS A 1 178 ? -4.123 -0.093 -14.702 1.00 47.19 178 LYS A CA 1
ATOM 1404 C C . LYS A 1 178 ? -4.377 -1.323 -15.562 1.00 47.19 178 LYS A C 1
ATOM 1406 O O . LYS A 1 178 ? -3.476 -1.681 -16.290 1.00 47.19 178 LYS A O 1
ATOM 1411 N N . SER A 1 179 ? -5.536 -1.959 -15.364 1.00 37.78 179 SER A N 1
ATOM 1412 C CA . SER A 1 179 ? -6.193 -3.056 -16.098 1.00 37.78 179 SER A CA 1
ATOM 1413 C C . SER A 1 179 ? -5.303 -4.039 -16.896 1.00 37.78 179 SER A C 1
ATOM 1415 O O . SER A 1 179 ? -4.426 -3.620 -17.644 1.00 37.78 179 SER A O 1
ATOM 1417 N N . PRO A 1 180 ? -5.624 -5.345 -16.943 1.00 40.34 180 PRO A N 1
ATOM 1418 C CA . PRO A 1 180 ? -5.083 -6.245 -17.972 1.00 40.34 180 PRO A CA 1
ATOM 1419 C C . PRO A 1 180 ? -5.157 -5.643 -19.392 1.00 40.34 180 PRO A C 1
ATOM 1421 O O . PRO A 1 180 ? -4.270 -5.850 -20.213 1.00 40.34 180 PRO A O 1
ATOM 1424 N N . THR A 1 181 ? -6.153 -4.784 -19.655 1.00 37.69 181 THR A N 1
ATOM 1425 C CA . THR A 1 181 ? -6.271 -4.029 -20.912 1.00 37.69 181 THR A CA 1
ATOM 1426 C C . THR A 1 181 ? -5.258 -2.895 -21.108 1.00 37.69 181 THR A C 1
ATOM 1428 O O . THR A 1 181 ? -5.030 -2.523 -22.250 1.00 37.69 181 THR A O 1
ATOM 1431 N N . PHE A 1 182 ? -4.603 -2.358 -20.073 1.00 37.53 182 PHE A N 1
ATOM 1432 C CA . PHE A 1 182 ? -3.519 -1.372 -20.223 1.00 37.53 182 PHE A CA 1
ATOM 1433 C C . PHE A 1 182 ? -2.157 -2.040 -20.450 1.00 37.53 182 PHE A C 1
ATOM 1435 O O . PHE A 1 182 ? -1.328 -1.481 -21.154 1.00 37.53 182 PHE A O 1
ATOM 1442 N N . VAL A 1 183 ? -1.954 -3.273 -19.965 1.00 42.56 183 VAL A N 1
ATOM 1443 C CA . VAL A 1 183 ? -0.861 -4.138 -20.459 1.00 42.56 183 VAL A CA 1
ATOM 1444 C C . VAL A 1 183 ? -1.065 -4.453 -21.956 1.00 42.56 183 VAL A C 1
ATOM 1446 O O . VAL A 1 183 ? -0.099 -4.681 -22.684 1.00 42.56 183 VAL A O 1
ATOM 1449 N N . HIS A 1 184 ? -2.312 -4.372 -22.442 1.00 42.00 184 HIS A N 1
ATOM 1450 C CA . HIS A 1 184 ? -2.661 -4.418 -23.867 1.00 42.00 184 HIS A CA 1
ATOM 1451 C C . HIS A 1 184 ? -2.773 -3.056 -24.567 1.00 42.00 184 HIS A C 1
ATOM 1453 O O . HIS A 1 184 ? -2.758 -3.031 -25.798 1.00 42.00 184 HIS A O 1
ATOM 1459 N N . GLN A 1 185 ? -2.817 -1.927 -23.850 1.00 45.41 185 GLN A N 1
ATOM 1460 C CA . GLN A 1 185 ? -2.467 -0.644 -24.451 1.00 45.41 185 GLN A CA 1
ATOM 1461 C C . GLN A 1 185 ? -0.956 -0.640 -24.540 1.00 45.41 185 GLN A C 1
ATOM 1463 O O . GLN A 1 185 ? -0.261 -0.058 -23.711 1.00 45.41 185 GLN A O 1
ATOM 1468 N N . GLU A 1 186 ? -0.471 -1.356 -25.556 1.00 54.53 186 GLU A N 1
ATOM 1469 C CA . GLU A 1 186 ? 0.831 -1.118 -26.142 1.00 54.53 186 GLU A CA 1
ATOM 1470 C C . GLU A 1 186 ? 1.035 0.386 -26.135 1.00 54.53 186 GLU A C 1
ATOM 1472 O O . GLU A 1 186 ? 0.400 1.120 -26.898 1.00 54.53 186 GLU A O 1
ATOM 1477 N N . THR A 1 187 ? 1.890 0.858 -25.233 1.00 62.66 187 THR A N 1
ATOM 1478 C CA . THR A 1 187 ? 2.428 2.191 -25.403 1.00 62.66 187 THR A CA 1
ATOM 1479 C C . THR A 1 187 ? 3.002 2.212 -26.817 1.00 62.66 187 THR A C 1
ATOM 1481 O O . THR A 1 187 ? 3.531 1.202 -27.288 1.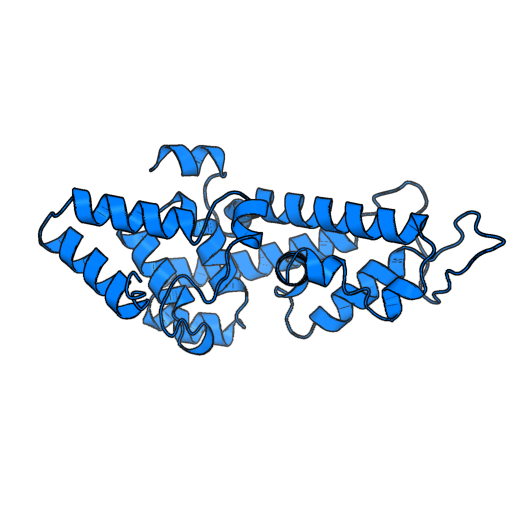00 62.66 187 THR A O 1
ATOM 1484 N N . GLU A 1 188 ? 2.877 3.320 -27.540 1.00 65.38 188 GLU A N 1
ATOM 1485 C CA . GLU A 1 188 ? 3.453 3.411 -28.893 1.00 65.38 188 GLU A CA 1
ATOM 1486 C C . GLU A 1 188 ? 4.946 3.011 -28.897 1.00 65.38 188 GLU A C 1
ATOM 1488 O O . GLU A 1 188 ? 5.465 2.464 -29.863 1.00 65.38 188 GLU A O 1
ATOM 1493 N N . GLU A 1 189 ? 5.612 3.171 -27.753 1.00 62.72 189 GLU A N 1
ATOM 1494 C CA . GLU A 1 189 ? 6.960 2.688 -27.469 1.00 62.72 189 GLU A CA 1
ATOM 1495 C C . GLU A 1 189 ? 7.075 1.151 -27.463 1.00 62.72 189 GLU A C 1
ATOM 1497 O O . GLU A 1 189 ? 8.015 0.616 -28.048 1.00 62.72 189 GLU A O 1
ATOM 1502 N N . LEU A 1 190 ? 6.132 0.416 -26.860 1.00 62.75 190 LEU A N 1
ATOM 1503 C CA . LEU A 1 190 ? 6.101 -1.054 -26.847 1.00 62.75 190 LEU A CA 1
ATOM 1504 C C . LEU A 1 190 ? 5.950 -1.660 -28.247 1.00 62.75 190 LEU A C 1
ATOM 1506 O O . LEU A 1 190 ? 6.509 -2.726 -28.511 1.00 62.75 190 LEU A O 1
ATOM 1510 N N . LYS A 1 191 ? 5.259 -0.962 -29.156 1.00 68.94 191 LYS A N 1
ATOM 1511 C CA . LYS A 1 191 ? 5.100 -1.376 -30.563 1.00 68.94 191 LYS A CA 1
ATOM 1512 C C . LYS A 1 191 ? 6.414 -1.397 -31.331 1.00 68.94 191 LYS A C 1
ATOM 1514 O O . LYS A 1 191 ? 6.523 -2.078 -32.346 1.00 68.94 191 LYS A O 1
ATOM 1519 N N . THR A 1 192 ? 7.420 -0.669 -30.846 1.00 68.50 192 THR A N 1
ATOM 1520 C CA . THR A 1 192 ? 8.755 -0.678 -31.446 1.00 68.50 192 THR A CA 1
ATOM 1521 C C . THR A 1 192 ? 9.550 -1.936 -31.089 1.00 68.50 192 THR A C 1
ATOM 1523 O O . THR A 1 192 ? 10.565 -2.202 -31.715 1.00 68.50 192 THR A O 1
ATOM 1526 N N . TYR A 1 193 ? 9.111 -2.758 -30.129 1.00 69.06 193 TYR A N 1
ATOM 1527 C CA . TYR A 1 193 ? 9.815 -3.988 -29.760 1.00 69.06 193 TYR A CA 1
ATOM 1528 C C . TYR A 1 193 ? 9.349 -5.198 -30.571 1.00 69.06 193 TYR A C 1
ATOM 1530 O O . TYR A 1 193 ? 8.176 -5.335 -30.909 1.00 69.06 193 TYR A O 1
ATOM 1538 N N . CYS A 1 194 ? 10.275 -6.113 -30.877 1.00 77.38 194 CY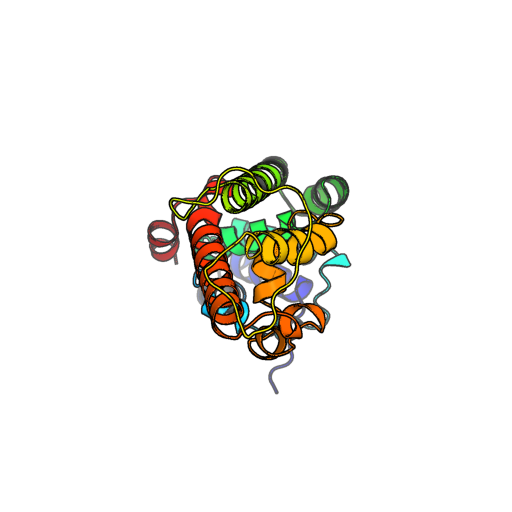S A N 1
ATOM 1539 C CA . CYS A 1 194 ? 9.912 -7.397 -31.464 1.00 77.38 194 CYS A CA 1
ATOM 1540 C C . CYS A 1 194 ? 9.112 -8.230 -30.445 1.00 77.38 194 CYS A C 1
ATOM 1542 O O . CYS A 1 194 ? 9.277 -8.030 -29.235 1.00 77.38 194 CYS A O 1
ATOM 1544 N N . PRO A 1 195 ? 8.290 -9.188 -30.910 1.00 80.31 195 PRO A N 1
ATOM 1545 C CA . PRO A 1 195 ? 7.418 -9.971 -30.035 1.00 80.31 195 PRO A CA 1
ATOM 1546 C C . PRO A 1 195 ? 8.146 -10.632 -28.857 1.00 80.31 195 PRO A C 1
ATOM 1548 O O . PRO A 1 195 ? 7.672 -10.538 -27.733 1.00 80.31 195 PRO A O 1
ATOM 1551 N N . ILE A 1 196 ? 9.344 -11.185 -29.084 1.00 79.44 196 ILE A N 1
ATOM 1552 C CA . ILE A 1 196 ? 10.133 -11.875 -28.048 1.00 79.44 196 ILE A CA 1
ATOM 1553 C C . ILE A 1 196 ? 10.504 -10.924 -26.899 1.00 79.44 196 ILE A C 1
ATOM 1555 O O . ILE A 1 196 ? 10.159 -11.178 -25.750 1.00 79.44 196 ILE A O 1
ATOM 1559 N N . HIS A 1 197 ? 11.143 -9.784 -27.194 1.00 74.94 197 HIS A N 1
ATOM 1560 C CA . HIS A 1 197 ? 11.533 -8.824 -26.151 1.00 74.94 197 HIS A CA 1
ATOM 1561 C C . HIS A 1 197 ? 10.329 -8.212 -25.440 1.00 74.94 197 HIS A C 1
ATOM 1563 O O . HIS A 1 197 ? 10.415 -7.849 -24.268 1.00 74.94 197 HIS A O 1
ATOM 1569 N N . ARG A 1 198 ? 9.211 -8.070 -26.153 1.00 76.00 198 ARG A N 1
ATOM 1570 C CA . ARG A 1 198 ? 7.964 -7.599 -25.568 1.00 76.00 198 ARG A CA 1
ATOM 1571 C C . ARG A 1 198 ? 7.399 -8.615 -24.575 1.00 76.00 198 ARG A C 1
ATOM 1573 O O . ARG A 1 198 ? 7.036 -8.226 -23.470 1.00 76.00 198 ARG A O 1
ATOM 1580 N N . GLU A 1 199 ? 7.329 -9.888 -24.947 1.00 79.00 199 GLU A N 1
ATOM 1581 C CA . GLU A 1 199 ? 6.879 -10.964 -24.057 1.00 79.00 199 GLU A CA 1
ATOM 1582 C C . GLU A 1 199 ? 7.795 -11.096 -22.836 1.00 79.00 199 GLU A C 1
ATOM 1584 O O . GLU A 1 199 ? 7.309 -11.170 -21.706 1.00 79.00 199 GLU A O 1
ATOM 1589 N N . ASP A 1 200 ? 9.113 -11.025 -23.040 1.00 77.38 200 ASP A N 1
ATOM 1590 C CA . ASP A 1 200 ? 10.104 -11.011 -21.961 1.00 77.38 200 ASP A CA 1
ATOM 1591 C C . ASP A 1 200 ? 9.890 -9.840 -21.003 1.00 77.38 200 ASP A C 1
ATOM 1593 O O . ASP A 1 200 ? 9.885 -10.024 -19.787 1.00 77.38 200 ASP A O 1
ATOM 1597 N N . ALA A 1 201 ? 9.662 -8.641 -21.538 1.00 74.06 201 ALA A N 1
ATOM 1598 C CA . ALA A 1 201 ? 9.398 -7.445 -20.751 1.00 74.06 201 ALA A CA 1
ATOM 1599 C C . ALA A 1 201 ? 8.097 -7.549 -19.937 1.00 74.06 201 ALA A C 1
ATOM 1601 O O . ALA A 1 201 ? 8.074 -7.173 -18.762 1.00 74.06 201 ALA A O 1
ATOM 1602 N N . ILE A 1 202 ? 7.024 -8.077 -20.535 1.00 76.44 202 ILE A N 1
ATOM 1603 C CA . ILE A 1 202 ? 5.742 -8.306 -19.851 1.00 76.44 202 ILE A CA 1
ATOM 1604 C C . ILE A 1 202 ? 5.924 -9.310 -18.712 1.00 76.44 202 ILE A C 1
ATOM 1606 O O . ILE A 1 202 ? 5.507 -9.040 -17.584 1.00 76.44 202 ILE A O 1
ATOM 1610 N N . ARG A 1 203 ? 6.587 -10.438 -18.989 1.00 81.62 203 ARG A N 1
ATOM 1611 C CA . ARG A 1 203 ? 6.882 -11.481 -18.002 1.00 81.62 203 ARG A CA 1
ATOM 1612 C C . ARG A 1 203 ? 7.739 -10.948 -16.856 1.00 81.62 203 ARG A C 1
ATOM 1614 O O . ARG A 1 203 ? 7.355 -11.096 -15.702 1.00 81.62 203 ARG A O 1
ATOM 1621 N N . GLN A 1 204 ? 8.830 -10.247 -17.164 1.00 79.19 204 GLN A N 1
ATOM 1622 C CA . GLN A 1 204 ? 9.711 -9.663 -16.153 1.00 79.19 204 GLN A CA 1
ATOM 1623 C C . GLN A 1 204 ? 8.963 -8.668 -15.261 1.00 79.19 204 GLN A C 1
ATOM 1625 O O . GLN A 1 204 ? 9.104 -8.695 -14.043 1.00 79.19 204 GLN A O 1
ATOM 1630 N N . ASN A 1 205 ? 8.127 -7.812 -15.850 1.00 78.38 205 ASN A N 1
ATOM 1631 C CA . ASN A 1 205 ? 7.314 -6.864 -15.095 1.00 78.38 205 ASN A CA 1
ATOM 1632 C C . ASN A 1 205 ? 6.288 -7.569 -14.187 1.00 78.38 205 ASN A C 1
ATOM 1634 O O . ASN A 1 205 ? 6.044 -7.126 -13.063 1.00 78.38 205 ASN A O 1
ATOM 1638 N N . ALA A 1 206 ? 5.698 -8.677 -14.647 1.00 82.12 206 ALA A N 1
ATOM 1639 C CA . ALA A 1 206 ? 4.811 -9.498 -13.828 1.00 82.12 206 ALA A CA 1
ATOM 1640 C C . ALA A 1 206 ? 5.559 -10.131 -12.641 1.00 82.12 206 ALA A C 1
ATOM 1642 O O . ALA A 1 206 ? 5.082 -10.036 -11.505 1.00 82.12 206 ALA A O 1
ATOM 1643 N N . ASP A 1 207 ? 6.746 -10.694 -12.882 1.00 84.75 207 ASP A N 1
ATOM 1644 C CA . ASP A 1 207 ? 7.604 -11.287 -11.852 1.00 84.75 207 ASP A CA 1
ATOM 1645 C C . ASP A 1 207 ? 8.080 -10.244 -10.831 1.00 84.75 207 ASP A C 1
ATOM 1647 O O . ASP A 1 207 ? 8.035 -10.484 -9.623 1.00 84.75 207 ASP A O 1
ATOM 1651 N N . ASP A 1 208 ? 8.466 -9.053 -11.290 1.00 83.62 208 ASP A N 1
ATOM 1652 C CA . ASP A 1 208 ? 8.891 -7.944 -10.434 1.00 83.62 208 ASP A CA 1
ATOM 1653 C C . ASP A 1 208 ? 7.753 -7.416 -9.566 1.00 83.62 208 ASP A C 1
ATOM 1655 O O . ASP A 1 208 ? 7.945 -7.164 -8.374 1.00 83.62 208 ASP A O 1
ATOM 1659 N N . ALA A 1 209 ? 6.551 -7.290 -10.126 1.00 85.38 209 ALA A N 1
ATOM 1660 C CA . ALA A 1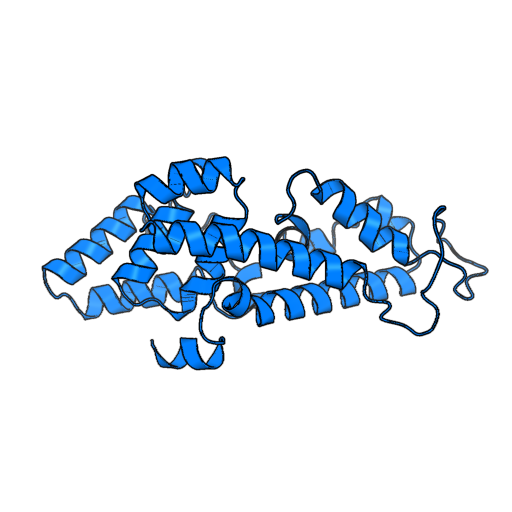 209 ? 5.380 -6.905 -9.355 1.00 85.38 209 ALA A CA 1
ATOM 1661 C C . ALA A 1 209 ? 5.018 -7.967 -8.308 1.00 85.38 209 ALA A C 1
ATOM 1663 O O . ALA A 1 209 ? 4.709 -7.612 -7.170 1.00 85.38 209 ALA A O 1
ATOM 1664 N N . LYS A 1 210 ? 5.115 -9.260 -8.651 1.00 91.00 210 LYS A N 1
ATOM 1665 C CA . LYS A 1 210 ? 4.923 -10.363 -7.699 1.00 91.00 210 LYS A CA 1
ATOM 1666 C C . LYS A 1 210 ? 5.965 -10.315 -6.585 1.00 91.00 210 LYS A C 1
ATOM 1668 O O . LYS A 1 210 ? 5.598 -10.390 -5.415 1.00 91.00 210 LYS A O 1
ATOM 1673 N N . ALA A 1 211 ? 7.239 -10.129 -6.924 1.00 91.12 211 ALA A N 1
ATOM 1674 C CA . ALA A 1 211 ? 8.320 -10.008 -5.951 1.00 91.12 211 ALA A CA 1
ATOM 1675 C C . ALA A 1 211 ? 8.128 -8.796 -5.026 1.00 91.12 211 ALA A C 1
ATOM 1677 O O . ALA A 1 211 ? 8.270 -8.920 -3.810 1.00 91.12 211 ALA A O 1
ATOM 1678 N N . PHE A 1 212 ? 7.753 -7.640 -5.582 1.00 92.50 212 PHE A N 1
ATOM 1679 C CA . PHE A 1 212 ? 7.439 -6.439 -4.809 1.00 92.50 212 PHE A CA 1
ATOM 1680 C C . PHE A 1 212 ? 6.268 -6.680 -3.851 1.00 92.50 212 PHE A C 1
ATOM 1682 O O . PHE A 1 212 ? 6.352 -6.329 -2.676 1.00 92.50 212 PHE A O 1
ATOM 1689 N N . TRP A 1 213 ? 5.191 -7.301 -4.336 1.00 94.94 213 TRP A N 1
ATOM 1690 C CA . TRP A 1 213 ? 4.001 -7.575 -3.535 1.00 94.94 213 TRP A CA 1
ATOM 1691 C C . TRP A 1 213 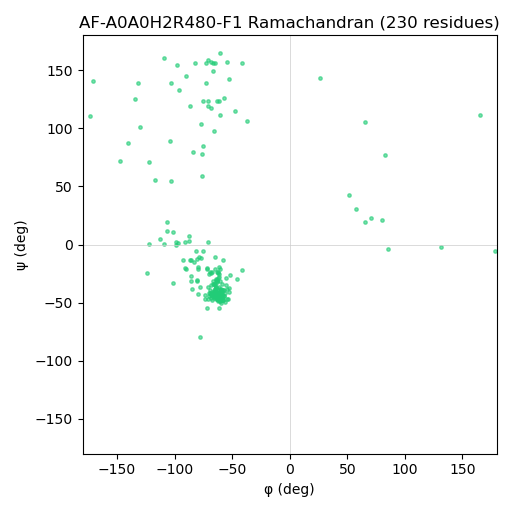? 4.275 -8.557 -2.391 1.00 94.94 213 TRP A C 1
ATOM 1693 O O . TRP A 1 213 ? 3.839 -8.343 -1.263 1.00 94.94 213 TRP A O 1
ATOM 1703 N N . GLN A 1 214 ? 5.058 -9.607 -2.642 1.00 96.00 214 GLN A N 1
ATOM 1704 C CA . GLN A 1 214 ? 5.468 -10.553 -1.600 1.00 96.00 214 GLN A CA 1
ATOM 1705 C C . GLN A 1 214 ? 6.361 -9.898 -0.537 1.00 96.00 214 GLN A C 1
ATOM 1707 O O . GLN A 1 214 ? 6.243 -10.213 0.644 1.00 96.00 214 GLN A O 1
ATOM 1712 N N . ALA A 1 215 ? 7.205 -8.940 -0.927 1.00 96.44 215 ALA A N 1
ATOM 1713 C CA . ALA A 1 215 ? 8.044 -8.184 0.000 1.00 96.44 215 ALA A CA 1
ATOM 1714 C C . ALA A 1 215 ? 7.291 -7.067 0.752 1.00 96.44 215 ALA A C 1
ATOM 1716 O O . ALA A 1 215 ? 7.833 -6.509 1.709 1.00 96.44 215 ALA A O 1
ATOM 1717 N N . LEU A 1 216 ? 6.054 -6.748 0.358 1.00 96.50 216 LEU A N 1
ATOM 1718 C CA . LEU A 1 216 ? 5.310 -5.587 0.845 1.00 96.50 216 LEU A CA 1
ATOM 1719 C C . LEU A 1 216 ? 5.189 -5.500 2.376 1.00 96.50 216 LEU A C 1
ATOM 1721 O O . LEU A 1 216 ? 5.476 -4.425 2.904 1.00 96.50 216 LEU A O 1
ATOM 1725 N N . PRO A 1 217 ? 4.837 -6.574 3.116 1.00 98.12 217 PRO A N 1
ATOM 1726 C CA . PRO A 1 217 ? 4.720 -6.491 4.573 1.00 98.12 217 PRO A CA 1
ATOM 1727 C C . PRO A 1 217 ? 6.043 -6.110 5.248 1.00 98.12 217 PRO A C 1
ATOM 1729 O O . PRO A 1 217 ? 6.063 -5.284 6.163 1.00 98.12 217 PRO A O 1
ATOM 1732 N N . SER A 1 218 ? 7.163 -6.626 4.730 1.00 97.94 218 SER A N 1
ATOM 1733 C CA . SER A 1 218 ? 8.497 -6.377 5.287 1.00 97.94 218 SER A CA 1
ATOM 1734 C C . SER A 1 218 ? 8.916 -4.909 5.197 1.00 97.94 218 SER A C 1
ATOM 1736 O O . SER A 1 218 ? 9.626 -4.419 6.073 1.00 97.94 218 SER A O 1
ATOM 1738 N N . PHE A 1 219 ? 8.436 -4.171 4.188 1.00 97.50 219 PHE A N 1
ATOM 1739 C CA . PHE A 1 219 ? 8.710 -2.737 4.079 1.00 97.50 219 PHE A CA 1
ATOM 1740 C C . PHE A 1 219 ? 8.108 -1.962 5.254 1.00 97.50 219 PHE A C 1
ATOM 1742 O O . PHE A 1 219 ? 8.673 -0.960 5.679 1.00 97.50 219 PHE A O 1
ATOM 1749 N N . PHE A 1 220 ? 6.996 -2.443 5.807 1.00 97.88 220 PHE A N 1
ATOM 1750 C CA . PHE A 1 220 ? 6.244 -1.772 6.865 1.00 97.88 220 PHE A CA 1
ATOM 1751 C C . PHE A 1 220 ? 6.406 -2.438 8.233 1.00 97.88 220 PHE A C 1
ATOM 1753 O O . PHE A 1 220 ? 5.584 -2.210 9.113 1.00 97.88 220 PHE A O 1
ATOM 1760 N N . GLN A 1 221 ? 7.456 -3.248 8.423 1.00 97.56 221 GLN A N 1
ATOM 1761 C CA . GLN A 1 221 ? 7.726 -3.937 9.696 1.00 97.56 221 GLN A CA 1
ATOM 1762 C C . GLN A 1 221 ? 6.549 -4.828 10.145 1.00 97.56 221 GLN A C 1
ATOM 1764 O O . GLN A 1 221 ? 6.316 -5.017 11.337 1.00 97.56 221 GLN A O 1
ATOM 1769 N N . LEU A 1 222 ? 5.794 -5.373 9.185 1.00 97.25 222 LEU A N 1
ATOM 1770 C CA . LEU A 1 222 ? 4.681 -6.287 9.432 1.00 97.25 222 LEU A CA 1
ATOM 1771 C C . LEU A 1 222 ? 5.135 -7.748 9.260 1.00 97.25 222 LEU A C 1
ATOM 1773 O O . LEU A 1 222 ? 6.078 -8.005 8.503 1.00 97.25 222 LEU A O 1
ATOM 1777 N N . PRO A 1 223 ? 4.457 -8.712 9.916 1.00 97.38 223 PRO A N 1
ATOM 1778 C CA . PRO A 1 223 ? 4.624 -10.133 9.621 1.00 97.38 223 PRO A CA 1
ATOM 1779 C C . PRO A 1 223 ? 4.395 -10.444 8.137 1.00 97.38 223 PRO A C 1
ATOM 1781 O O . PRO A 1 223 ? 3.712 -9.697 7.437 1.00 97.38 223 PRO A O 1
ATOM 1784 N N . ASP A 1 224 ? 4.951 -11.555 7.651 1.00 97.19 224 ASP A N 1
ATOM 1785 C CA . ASP A 1 224 ? 4.675 -12.018 6.289 1.00 97.19 224 ASP A CA 1
ATOM 1786 C C . ASP A 1 224 ? 3.180 -12.318 6.064 1.00 97.19 224 ASP A C 1
ATOM 1788 O O . ASP A 1 224 ? 2.392 -12.452 7.001 1.00 97.19 224 ASP A O 1
ATOM 1792 N N . TRP A 1 225 ? 2.784 -12.438 4.795 1.00 95.62 225 TRP A N 1
ATOM 1793 C CA . TRP A 1 225 ? 1.390 -12.679 4.415 1.00 95.62 225 TRP A CA 1
ATOM 1794 C C . TRP A 1 225 ? 0.777 -13.908 5.101 1.00 95.62 225 TRP A C 1
ATOM 1796 O O . TRP A 1 225 ? -0.365 -13.844 5.546 1.00 95.62 225 TRP A O 1
ATOM 1806 N N . LYS A 1 226 ? 1.549 -14.989 5.267 1.00 94.75 226 LYS A N 1
ATOM 1807 C CA . LYS A 1 226 ? 1.084 -16.234 5.895 1.00 94.75 226 LYS A CA 1
ATOM 1808 C C . LYS A 1 226 ? 0.733 -16.034 7.373 1.00 94.75 226 LYS A C 1
ATOM 1810 O O . LYS A 1 226 ? -0.240 -16.604 7.855 1.00 94.75 226 LYS A O 1
ATOM 1815 N N . ASN A 1 227 ? 1.513 -15.227 8.087 1.00 95.00 227 ASN A N 1
ATOM 1816 C CA . ASN A 1 227 ? 1.264 -14.897 9.490 1.00 95.00 227 ASN A CA 1
ATOM 1817 C C . ASN A 1 227 ? 0.182 -13.822 9.673 1.00 95.00 227 ASN A C 1
ATOM 1819 O O . ASN A 1 227 ? -0.361 -13.683 10.765 1.00 95.00 227 ASN A O 1
ATOM 1823 N N . LEU A 1 228 ? -0.125 -13.045 8.633 1.00 92.69 228 LEU A N 1
ATOM 1824 C CA . LEU A 1 228 ? -1.219 -12.074 8.658 1.00 92.69 228 LEU A CA 1
ATOM 1825 C C . LEU A 1 228 ? -2.589 -12.725 8.410 1.00 92.69 228 LEU A C 1
ATOM 1827 O O . LEU A 1 228 ? -3.582 -12.243 8.946 1.00 92.69 228 LEU A O 1
ATOM 1831 N N . GLU A 1 229 ? -2.650 -13.815 7.637 1.00 87.69 229 GLU A N 1
ATOM 1832 C CA . GLU A 1 229 ? -3.892 -14.564 7.370 1.00 87.69 229 GLU A CA 1
ATOM 1833 C C . GLU A 1 229 ? -4.460 -15.251 8.616 1.00 87.69 229 GLU A C 1
ATOM 1835 O O . GLU A 1 229 ? -5.673 -15.363 8.754 1.00 87.69 229 GLU A O 1
ATOM 1840 N N . SER A 1 230 ? -3.607 -15.681 9.547 1.00 81.94 230 SER A N 1
ATOM 1841 C CA . SER A 1 230 ? -4.032 -16.372 10.771 1.00 81.94 230 SER A CA 1
ATOM 1842 C C . SER A 1 230 ? -4.642 -15.453 11.836 1.00 81.94 230 SER A C 1
ATOM 1844 O O . SER A 1 230 ? -5.086 -15.942 12.872 1.00 81.94 230 SER A O 1
ATOM 1846 N N . GLY A 1 231 ? -4.628 -14.134 11.610 1.00 67.44 231 GLY A N 1
ATOM 1847 C CA . GLY A 1 231 ? -5.173 -13.132 12.528 1.00 67.44 231 GLY A CA 1
ATOM 1848 C C . GLY A 1 231 ? -6.592 -12.658 12.203 1.00 67.44 231 GLY A C 1
ATOM 1849 O O . GLY A 1 231 ? -7.070 -11.763 12.900 1.00 67.44 231 GLY A O 1
ATOM 1850 N N . VAL A 1 232 ? -7.217 -13.199 11.151 1.00 58.62 232 VAL A N 1
ATOM 1851 C CA . VAL A 1 232 ? -8.604 -12.903 10.743 1.00 58.62 232 VAL A CA 1
ATOM 1852 C C . VAL A 1 232 ? -9.574 -13.875 11.405 1.00 58.62 232 VAL A C 1
ATOM 1854 O O . VAL A 1 232 ? -9.260 -15.085 11.440 1.00 58.62 232 VAL A O 1
#

Organism: NCBI:txid27342

Solvent-accessible surface area (backbone atoms only — not comparable to full-atom values): 13172 Å² total; per-residue (Å²): 132,82,82,58,52,29,58,73,56,48,46,50,50,46,52,48,23,60,76,72,64,36,60,70,60,37,50,54,51,39,53,48,46,36,68,74,28,35,85,46,68,65,62,49,35,71,50,61,83,75,76,68,22,44,84,67,37,72,90,78,36,43,42,35,46,51,40,35,42,28,64,76,69,52,30,57,49,22,41,43,50,32,42,49,59,41,29,52,46,53,73,67,51,36,54,58,44,22,67,74,50,37,54,74,65,56,39,49,36,31,56,51,17,35,51,45,48,39,54,49,52,51,47,64,73,67,51,71,85,50,99,85,62,85,85,74,88,85,82,82,78,54,65,82,91,82,81,87,71,93,67,52,73,62,51,57,58,48,56,63,42,56,77,22,56,91,42,69,61,53,32,66,56,52,62,62,37,47,44,80,65,46,74,64,51,60,48,78,71,55,68,43,42,40,70,66,65,44,52,50,52,53,50,51,53,52,52,50,37,51,54,51,56,72,47,38,21,62,36,52,79,42,67,53,72,76,67,25,59,76,63,111

Foldseek 3Di:
DPDAAALVRLLVQLVVCVVVVVPVSLVVSLVLLCQCQPLDLVSVLPDPNPRHHPVDDLPVLSLLQSLLSCVVSQSLLRNLRSLLSLLLDDLVSLVVSNVVRHDPLSSVLSPQLNVVLLVLLVCLLVDPPDVPQPDDDDDDADDDDDDPPDHHLSVLSVVQVVVCVVRSSCGQSVCVSPDVCSLVVCDVVLVRHDPVSSVVSSVSSVVSSVVSSQCRQVSSVHDGSVVSVVRD

Secondary structure (DSSP, 8-state):
-PPPPPHHHHHHHHHHHHHTT-HHHHHHHHHHHHHHS-SSHHHHHHS-TTSSSTT--GGGTHHHHHHHHHHHTT-GGGHHHHHHHHHTS-HHHHHHHHHHHS-HHHHHHHHHHHHHHHHHHHHHHH---STT-S---S-----SS--S--STTHHHHHHHHHTTGGGTTSSHHHHHHS-HHHHSS--TTGGGS-HHHHHHHHHHHHHHHHHHHHHHHHHTTPPPHHHHHTT-

Mean predicted aligned error: 8.23 Å